Protein AF-0000000067515721 (afdb_homodimer)

InterPro domains:
  IPR002701 Chorismate mutase II, prokaryotic-type [PF01817] (16-93)
  IPR002701 Chorismate mutase II, prokaryotic-type [PS51168] (7-97)
  IPR002701 Chorismate mutase II, prokaryotic-type [SM00830] (17-96)
  IPR008241 Salicylate biosynthesis protein PchB [PIRSF029775] (1-102)
  IPR008241 Salicylate biosynthesis protein PchB [TIGR01803] (13-93)
  IPR036263 Chorismate mutase type II superfamily [SSF48600] (6-96)
  IPR036979 Chorismate mutase domain superfamily [G3DSA:1.20.59.10] (4-101)
  IPR051331 Chorismate mutase-related enzymes [PTHR38041] (7-99)

pLDDT: mean 95.68, std 8.05, range [46.19, 98.88]

Solvent-accessible surface area (backbone atoms only — not comparable to full-atom values): 11788 Å² total; per-residue (Å²): 124,90,75,72,50,56,50,89,68,40,87,49,63,67,40,36,50,48,36,45,51,54,48,51,52,51,48,52,54,44,53,40,52,42,48,49,29,44,54,48,44,48,80,74,40,95,44,77,79,59,63,70,45,68,69,57,52,52,53,48,47,55,50,50,28,51,52,25,50,76,59,71,40,63,34,69,62,49,34,54,51,46,51,54,50,52,52,51,49,50,50,51,31,50,54,52,46,44,70,76,35,61,82,77,48,130,126,90,75,72,51,55,48,90,69,42,85,48,63,68,41,36,50,46,37,44,49,54,47,50,51,50,48,52,54,44,52,38,53,42,47,48,29,44,54,48,45,49,80,73,39,93,45,76,80,58,62,71,46,70,68,58,51,52,53,47,45,55,50,50,28,50,52,25,49,76,58,70,39,64,34,70,62,50,34,54,50,47,52,54,49,51,52,51,49,51,51,52,31,50,54,52,47,44,69,76,35,63,81,79,48,132

Sequence (212 aa):
MNVVKSAPECENLGDIRQGIDELDRQIVQILARRLTYVKAATRFKASQQAIPAPDRVRAMLEERRQWANDAGLPVDETEDFFKDLIHWFINQQITHWRALHPEAQPMNVVKSAPECENLGDIRQGIDELDRQIVQILARRLTYVKAATRFKASQQAIPAPDRVRAMLEERRQWANDAGLPVDETEDFFKDLIHWFINQQITHWRALHPEAQP

Foldseek 3Di:
DPDQDDPVPDDDVVSVVVNVVVVVVVVVVVLVVVLVVLQVCLVVAPDLVRLDDPVVLVVVLVVQLVVCVVVVHDSVVSSVVVNVVVVVSSVSNSVSNCVVPVVVPD/DPDQDDPVPDDDVVSVVVNVVVVVVVVVVVLVVVLVVLQVCLVVAPDLVRLDDPVVLVVVLVVQLVVCVVVVHDSVVSSVVVNVVVVVSSVSNSVSNCVVPVVVPD

Radius of gyration: 19.1 Å; Cα contacts (8 Å, |Δi|>4): 187; chains: 2; bounding box: 32×59×49 Å

Organism: Pseudomonas syringae pv. tomato (strain ATCC BAA-871 / DC3000) (NCBI:txid223283)

Secondary structure (DSSP, 8-state):
--PPPPGGG--SHHHHHHHHHHHHHHHHHHHHHHHHHHHHHGGG-SSGGGS--HHHHHHHHHHHHHHHHHHT--HHHHHHHHHHHHHHHHHHHHHHHHHH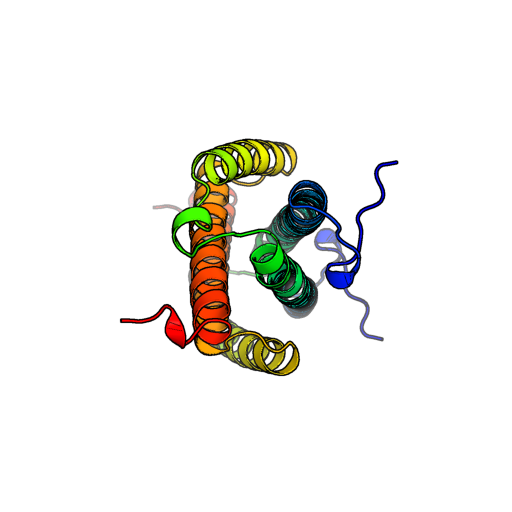-GGG--/--PPPPGGG--SHHHHHHHHHHHHHHHHHHHHHHHHHHHHHGGG-SSGGGS--HHHHHHHHHHHHHHHHHHT--HHHHHHHHHHHHHHHHHHHHHHHHHH-GGG--

Nearest PDB structures (foldseek):
  3rem-assembly1_B  TM=9.955E-01  e=1.500E-07  Pseudomonas aeruginosa
  2h9d-assembly2_D  TM=9.847E-01  e=1.115E-07  Pseudomonas aeruginosa PAO1
  3hgx-assembly1_B  TM=9.883E-01  e=1.591E-07  Pseudomonas aeruginosa
  3ret-assembly1_A  TM=9.750E-01  e=2.880E-07  Pseudomonas aeruginosa
  3hgw-assembly1_D  TM=9.739E-01  e=4.914E-07  Pseudomonas aeruginosa

Structure (mmCIF, N/CA/C/O backbone):
data_AF-0000000067515721-model_v1
#
loop_
_entity.id
_entity.type
_entity.pdbx_description
1 polymer 'chorismate mutase'
#
loop_
_atom_site.group_PDB
_atom_site.id
_atom_site.type_symbol
_atom_site.label_atom_id
_atom_site.label_alt_id
_atom_site.label_comp_id
_atom_site.label_asym_id
_atom_site.label_entity_id
_atom_site.label_seq_id
_atom_site.pdbx_PDB_ins_code
_atom_site.Cartn_x
_atom_site.Cartn_y
_atom_site.Cartn_z
_atom_site.occupancy
_atom_site.B_iso_or_equiv
_atom_site.auth_seq_id
_atom_site.auth_comp_id
_atom_site.auth_asym_id
_atom_site.auth_atom_id
_atom_site.pdbx_PDB_model_num
ATOM 1 N N . MET A 1 1 ? 17.078 4.184 20.422 1 46.19 1 MET A N 1
ATOM 2 C CA . MET A 1 1 ? 16.156 3.678 19.406 1 46.19 1 MET A CA 1
ATOM 3 C C . MET A 1 1 ? 15.07 4.703 19.094 1 46.19 1 MET A C 1
ATOM 5 O O . MET A 1 1 ? 14.414 5.219 20.016 1 46.19 1 MET A O 1
ATOM 9 N N . ASN A 1 2 ? 15.266 5.492 18.062 1 61.28 2 ASN A N 1
ATOM 10 C CA . ASN A 1 2 ? 14.352 6.621 17.922 1 61.28 2 ASN A CA 1
ATOM 11 C C . ASN A 1 2 ? 12.891 6.164 17.922 1 61.28 2 ASN A C 1
ATOM 13 O O . ASN A 1 2 ? 12.492 5.348 17.094 1 61.28 2 ASN A O 1
ATOM 17 N N . VAL A 1 3 ? 12.297 6.352 18.984 1 81.75 3 VAL A N 1
ATOM 18 C CA . VAL A 1 3 ? 10.922 5.953 19.25 1 81.75 3 VAL A CA 1
ATOM 19 C C . VAL A 1 3 ? 9.977 6.664 18.297 1 81.75 3 VAL A C 1
ATOM 21 O O . VAL A 1 3 ? 10.047 7.887 18.141 1 81.75 3 VAL A O 1
ATOM 24 N N . VAL A 1 4 ? 9.305 5.906 17.484 1 95.06 4 VAL A N 1
ATOM 25 C CA . VAL A 1 4 ? 8.273 6.477 16.625 1 95.06 4 VAL A CA 1
ATOM 26 C C . VAL A 1 4 ? 7.062 6.875 17.469 1 95.06 4 VAL A C 1
ATOM 28 O O . VAL A 1 4 ? 6.449 6.031 18.125 1 95.06 4 VAL A O 1
ATOM 31 N N . LYS A 1 5 ? 6.746 8.133 17.453 1 97.69 5 LYS A N 1
ATOM 32 C CA . LYS A 1 5 ? 5.621 8.656 18.219 1 97.69 5 LYS A CA 1
ATOM 33 C C . LYS A 1 5 ? 4.309 8.492 17.453 1 97.69 5 LYS A C 1
ATOM 35 O O . LYS A 1 5 ? 4.293 8.523 16.234 1 97.69 5 LYS A O 1
ATOM 40 N N . SER A 1 6 ? 3.207 8.352 18.266 1 97.75 6 SER A N 1
ATOM 41 C CA . SER A 1 6 ? 1.889 8.406 17.641 1 97.75 6 SER A CA 1
ATOM 42 C C . SER A 1 6 ? 1.586 9.805 17.109 1 97.75 6 SER A C 1
ATOM 44 O O . SER A 1 6 ? 2.207 10.781 17.531 1 97.75 6 SER A O 1
ATOM 46 N N . ALA A 1 7 ? 0.688 9.844 16.203 1 97.75 7 ALA A N 1
ATOM 47 C CA . ALA A 1 7 ? 0.394 11.086 15.492 1 97.75 7 ALA A CA 1
ATOM 48 C C . ALA A 1 7 ? 0.094 12.219 16.469 1 97.75 7 ALA A C 1
ATOM 50 O O . ALA A 1 7 ? 0.662 13.312 16.359 1 97.75 7 ALA A O 1
ATOM 51 N N . PRO A 1 8 ? -0.74 11.984 17.484 1 97 8 PRO A N 1
ATOM 52 C CA . PRO A 1 8 ? -1.045 13.078 18.406 1 97 8 PRO A CA 1
ATOM 53 C C . PRO A 1 8 ? 0.152 13.477 19.281 1 97 8 PRO A C 1
ATOM 55 O O . PRO A 1 8 ? 0.217 14.609 19.766 1 97 8 PRO A O 1
ATOM 58 N N . GLU A 1 9 ? 1.092 12.664 19.359 1 97.69 9 GLU A N 1
ATOM 59 C CA . GLU A 1 9 ? 2.229 12.906 20.25 1 97.69 9 GLU A CA 1
ATOM 60 C C . GLU A 1 9 ? 3.373 13.586 19.5 1 97.69 9 GLU A C 1
ATOM 62 O O . GLU A 1 9 ? 4.363 13.992 20.109 1 97.69 9 GLU A O 1
ATOM 67 N N . CYS A 1 10 ? 3.221 13.688 18.25 1 97.94 10 CYS A N 1
ATOM 68 C CA . CYS A 1 10 ? 4.258 14.336 17.453 1 97.94 10 CYS A CA 1
ATOM 69 C C . CYS A 1 10 ? 4.367 15.812 17.797 1 97.94 10 CYS A C 1
ATOM 71 O O . CYS A 1 10 ? 3.352 16.5 17.938 1 97.94 10 CYS A O 1
ATOM 73 N N . GLU A 1 11 ? 5.645 16.281 17.859 1 97.25 11 GLU A N 1
ATOM 74 C CA . GLU A 1 11 ? 5.84 17.656 18.312 1 97.25 11 GLU A CA 1
ATOM 75 C C . GLU A 1 11 ? 6.434 18.531 17.203 1 97.25 11 GLU A C 1
ATOM 77 O O . GLU A 1 11 ? 6.613 19.734 17.391 1 97.25 11 GLU A O 1
ATOM 82 N N . ASN A 1 12 ? 6.777 17.906 16.172 1 97 12 ASN A N 1
ATOM 83 C CA . ASN A 1 12 ? 7.328 18.609 15.023 1 97 12 ASN A CA 1
ATOM 84 C C . ASN A 1 12 ? 7.227 17.766 13.75 1 97 12 ASN A C 1
ATOM 86 O O . ASN A 1 12 ? 6.812 16.609 13.797 1 97 12 ASN A O 1
ATOM 90 N N . LEU A 1 13 ? 7.566 18.328 12.625 1 97.12 13 LEU A N 1
ATOM 91 C CA . LEU A 1 13 ? 7.473 17.656 11.336 1 97.12 13 LEU A CA 1
ATOM 92 C C . LEU A 1 13 ? 8.391 16.453 11.289 1 97.12 13 LEU A C 1
ATOM 94 O O . LEU A 1 13 ? 8.078 15.445 10.633 1 97.12 13 LEU A O 1
ATOM 98 N N . GLY A 1 14 ? 9.516 16.547 11.898 1 97.31 14 GLY A N 1
ATOM 99 C CA . GLY A 1 14 ? 10.422 15.414 11.953 1 97.31 14 GLY A CA 1
ATOM 100 C C . GLY A 1 14 ? 9.797 14.18 12.562 1 97.31 14 GLY A C 1
ATOM 101 O O . GLY A 1 14 ? 9.977 13.07 12.062 1 97.31 14 GLY A O 1
ATOM 102 N N . ASP A 1 15 ? 9.031 14.383 13.664 1 98.06 15 ASP A N 1
ATOM 103 C CA . ASP A 1 15 ? 8.289 13.289 14.289 1 98.06 15 ASP A CA 1
ATOM 104 C C . ASP A 1 15 ? 7.309 12.656 13.305 1 98.06 15 ASP A C 1
ATOM 106 O O . ASP A 1 15 ? 7.23 11.43 13.195 1 98.06 15 ASP A O 1
ATOM 110 N N . ILE A 1 16 ? 6.594 13.5 12.633 1 98.31 16 ILE A N 1
ATOM 111 C CA . ILE A 1 16 ? 5.609 13.047 11.656 1 98.31 16 ILE A CA 1
ATOM 112 C C . ILE A 1 16 ? 6.297 12.195 10.586 1 98.31 16 ILE A C 1
ATOM 114 O O . ILE A 1 16 ? 5.832 11.102 10.266 1 98.31 16 ILE A O 1
ATOM 118 N N . ARG A 1 17 ? 7.398 12.688 10.086 1 98.12 17 ARG A N 1
ATOM 119 C CA . ARG A 1 17 ? 8.109 12.039 8.992 1 98.12 17 ARG A CA 1
ATOM 120 C C . ARG A 1 17 ? 8.656 10.68 9.422 1 98.12 17 ARG A C 1
ATOM 122 O O . ARG A 1 17 ? 8.664 9.727 8.641 1 98.12 17 ARG A O 1
ATOM 129 N N . GLN A 1 18 ? 9.008 10.633 10.633 1 98.25 18 GLN A N 1
ATOM 130 C CA . GLN A 1 18 ? 9.469 9.352 11.156 1 98.25 18 GLN A CA 1
ATOM 131 C C . GLN A 1 18 ? 8.344 8.328 11.18 1 98.25 18 GLN A C 1
ATOM 133 O O . GLN A 1 18 ? 8.539 7.164 10.812 1 98.25 18 GLN A O 1
ATOM 138 N N . GLY A 1 19 ? 7.176 8.75 11.617 1 98.62 19 GLY A N 1
ATOM 139 C CA . GLY A 1 19 ? 6.016 7.867 11.609 1 98.62 19 GLY A CA 1
ATOM 140 C C . GLY A 1 19 ? 5.633 7.395 10.227 1 98.62 19 GLY A C 1
ATOM 141 O O . GLY A 1 19 ? 5.402 6.203 10.008 1 98.62 19 GLY A O 1
ATOM 142 N N . ILE A 1 20 ? 5.629 8.281 9.281 1 98.81 20 ILE A N 1
ATOM 143 C CA . ILE A 1 20 ? 5.262 7.977 7.906 1 98.81 20 ILE A CA 1
ATOM 144 C C . ILE A 1 20 ? 6.281 7.02 7.297 1 98.81 20 ILE A C 1
ATOM 146 O O . ILE A 1 20 ? 5.914 6.043 6.641 1 98.81 20 ILE A O 1
ATOM 150 N N . ASP A 1 21 ? 7.562 7.312 7.602 1 98.69 21 ASP A N 1
ATOM 151 C CA . ASP A 1 21 ? 8.617 6.465 7.047 1 98.69 21 ASP A CA 1
ATOM 152 C C . ASP A 1 21 ? 8.516 5.043 7.586 1 98.69 21 ASP A C 1
ATOM 154 O O . ASP A 1 21 ? 8.719 4.078 6.848 1 98.69 21 ASP A O 1
ATOM 158 N N . GLU A 1 22 ? 8.258 4.91 8.812 1 98.62 22 GLU A N 1
ATOM 159 C CA . GLU A 1 22 ? 8.117 3.586 9.406 1 98.62 22 GLU A CA 1
ATOM 160 C C . GLU A 1 22 ? 6.941 2.828 8.789 1 98.62 22 GLU A C 1
ATOM 162 O O . GLU A 1 22 ? 7.059 1.64 8.484 1 98.62 22 GLU A O 1
ATOM 167 N N . LEU A 1 23 ? 5.84 3.469 8.594 1 98.81 23 LEU A N 1
ATOM 168 C CA . LEU A 1 23 ? 4.668 2.846 7.988 1 98.81 23 LEU A CA 1
ATOM 169 C C . LEU A 1 23 ? 4.945 2.459 6.539 1 98.81 23 LEU A C 1
ATOM 171 O O . LEU A 1 23 ? 4.555 1.375 6.094 1 98.81 23 LEU A O 1
ATOM 175 N N . ASP A 1 24 ? 5.641 3.336 5.836 1 98.88 24 ASP A N 1
ATOM 176 C CA . ASP A 1 24 ? 5.992 3.029 4.453 1 98.88 24 ASP A CA 1
ATOM 177 C C . ASP A 1 24 ? 6.918 1.819 4.375 1 98.88 24 ASP A C 1
ATOM 179 O O . ASP A 1 24 ? 6.812 1.008 3.453 1 98.88 24 ASP A O 1
ATOM 183 N N . ARG A 1 25 ? 7.816 1.709 5.312 1 98.62 25 ARG A N 1
ATOM 184 C CA . ARG A 1 25 ? 8.695 0.545 5.352 1 98.62 25 ARG A CA 1
ATOM 185 C C . ARG A 1 25 ? 7.898 -0.74 5.535 1 98.62 25 ARG A C 1
ATOM 187 O O . ARG A 1 25 ? 8.195 -1.757 4.902 1 98.62 25 ARG A O 1
ATOM 194 N N . GLN A 1 26 ? 6.918 -0.689 6.359 1 98.75 26 GLN A N 1
ATOM 195 C CA . GLN A 1 26 ? 6.035 -1.838 6.547 1 98.75 26 GLN A CA 1
ATOM 196 C C . GLN A 1 26 ? 5.293 -2.178 5.258 1 98.75 26 GLN A C 1
ATOM 198 O O . GLN A 1 26 ? 5.113 -3.354 4.93 1 98.75 26 GLN A O 1
ATOM 203 N N . ILE A 1 27 ? 4.852 -1.162 4.531 1 98.88 27 ILE A N 1
ATOM 204 C CA . ILE A 1 27 ? 4.168 -1.396 3.266 1 98.88 27 ILE A CA 1
ATOM 205 C C . ILE A 1 27 ? 5.098 -2.139 2.307 1 98.88 27 ILE A C 1
ATOM 207 O O . ILE A 1 27 ? 4.691 -3.115 1.673 1 98.88 27 ILE A O 1
ATOM 211 N N . VAL A 1 28 ? 6.355 -1.698 2.219 1 98.88 28 VAL A N 1
ATOM 212 C CA . VAL A 1 28 ? 7.32 -2.348 1.338 1 98.88 28 VAL A CA 1
ATOM 213 C C . VAL A 1 28 ? 7.457 -3.82 1.716 1 98.88 28 VAL A C 1
ATOM 215 O O . VAL A 1 28 ? 7.449 -4.695 0.845 1 98.88 28 VAL A O 1
ATOM 218 N N . GLN A 1 29 ? 7.547 -4.113 3.014 1 98.81 29 GLN A N 1
ATOM 219 C CA . GLN A 1 29 ? 7.688 -5.484 3.488 1 98.81 29 GLN A CA 1
ATOM 220 C C . GLN A 1 29 ? 6.449 -6.312 3.15 1 98.81 29 GLN A C 1
ATOM 222 O O . GLN A 1 29 ? 6.559 -7.48 2.773 1 98.81 29 GLN A O 1
ATOM 227 N N . ILE A 1 30 ? 5.316 -5.734 3.277 1 98.88 30 ILE A N 1
ATOM 228 C CA . ILE A 1 30 ? 4.066 -6.426 2.979 1 98.88 30 ILE A CA 1
ATOM 229 C C . ILE A 1 30 ? 3.979 -6.707 1.48 1 98.88 30 ILE A C 1
ATOM 231 O O . ILE A 1 30 ? 3.58 -7.801 1.07 1 98.88 30 ILE A O 1
ATOM 235 N N . LEU A 1 31 ? 4.352 -5.723 0.622 1 98.81 31 LEU A N 1
ATOM 236 C CA . LEU A 1 31 ? 4.34 -5.926 -0.823 1 98.81 31 LEU A CA 1
ATOM 237 C C . LEU A 1 31 ? 5.262 -7.074 -1.219 1 98.81 31 LEU A C 1
ATOM 239 O O . LEU A 1 31 ? 4.922 -7.879 -2.084 1 98.81 31 LEU A O 1
ATOM 243 N N . ALA A 1 32 ? 6.422 -7.117 -0.603 1 98.81 32 ALA A N 1
ATOM 244 C CA . ALA A 1 32 ? 7.367 -8.188 -0.882 1 98.81 32 ALA A CA 1
ATOM 245 C C . ALA A 1 32 ? 6.785 -9.547 -0.497 1 98.81 32 ALA A C 1
ATOM 247 O O . ALA A 1 32 ? 6.895 -10.516 -1.255 1 98.81 32 ALA A O 1
ATOM 248 N N . ARG A 1 33 ? 6.203 -9.586 0.658 1 98.75 33 ARG A N 1
ATOM 249 C CA . ARG A 1 33 ? 5.566 -10.82 1.095 1 98.75 33 ARG A CA 1
ATOM 250 C C . ARG A 1 33 ? 4.406 -11.195 0.177 1 98.75 33 ARG A C 1
ATOM 252 O O . ARG A 1 33 ? 4.238 -12.359 -0.179 1 98.75 33 ARG A O 1
ATOM 259 N N . ARG A 1 34 ? 3.635 -10.25 -0.213 1 98.81 34 ARG A N 1
ATOM 260 C CA . ARG A 1 34 ? 2.508 -10.492 -1.107 1 98.81 34 ARG A CA 1
ATOM 261 C C . ARG A 1 34 ? 2.979 -11.07 -2.438 1 98.81 34 ARG A C 1
ATOM 263 O O . ARG A 1 34 ? 2.328 -11.953 -3.002 1 98.81 34 ARG A O 1
ATOM 270 N N . LEU A 1 35 ? 4.074 -10.523 -2.887 1 98.62 35 LEU A N 1
ATOM 271 C CA . LEU A 1 35 ? 4.645 -11.008 -4.141 1 98.62 35 LEU A CA 1
ATOM 272 C C . LEU A 1 35 ? 5 -12.492 -4.039 1 98.62 35 LEU A C 1
ATOM 274 O O . LEU A 1 35 ? 4.82 -13.242 -4.996 1 98.62 35 LEU A O 1
ATOM 278 N N . THR A 1 36 ? 5.488 -12.922 -2.863 1 98.56 36 THR A N 1
ATOM 279 C CA . THR A 1 36 ? 5.828 -14.328 -2.699 1 98.56 36 THR A CA 1
ATOM 280 C C . THR A 1 36 ? 4.586 -15.203 -2.822 1 98.56 36 THR A C 1
ATOM 282 O O . THR A 1 36 ? 4.641 -16.297 -3.4 1 98.56 36 THR A O 1
ATOM 285 N N . TYR A 1 37 ? 3.438 -14.758 -2.295 1 98.75 37 TYR A N 1
ATOM 286 C CA . TYR A 1 37 ? 2.182 -15.484 -2.449 1 98.75 37 TYR A CA 1
ATOM 287 C C . TYR A 1 37 ? 1.747 -15.516 -3.91 1 98.75 37 TYR A C 1
ATOM 289 O O . TYR A 1 37 ? 1.316 -16.562 -4.414 1 98.75 37 TYR A O 1
ATOM 297 N N . VAL A 1 38 ? 1.839 -14.375 -4.559 1 98.56 38 VAL A N 1
ATOM 298 C CA . VAL A 1 38 ? 1.422 -14.258 -5.949 1 98.56 38 VAL A CA 1
ATOM 299 C C . VAL A 1 38 ? 2.236 -15.219 -6.82 1 98.56 38 VAL A C 1
ATOM 301 O O . VAL A 1 38 ? 1.68 -15.93 -7.656 1 98.56 38 VAL A O 1
ATOM 304 N N . LYS A 1 39 ? 3.506 -15.227 -6.605 1 97.88 39 LYS A N 1
ATOM 305 C CA . LYS A 1 39 ? 4.359 -16.141 -7.359 1 97.88 39 LYS A CA 1
ATOM 306 C C . LYS A 1 39 ? 4.02 -17.594 -7.047 1 97.88 39 LYS A C 1
ATOM 308 O O . LYS A 1 39 ? 3.969 -18.438 -7.949 1 97.88 39 LYS A O 1
ATOM 313 N N . ALA A 1 40 ? 3.779 -17.906 -5.793 1 98.12 40 ALA A N 1
ATOM 314 C CA . ALA A 1 40 ? 3.426 -19.266 -5.383 1 98.12 40 ALA A CA 1
ATOM 315 C C . ALA A 1 40 ? 2.102 -19.688 -6.008 1 98.12 40 ALA A C 1
ATOM 317 O O . ALA A 1 40 ? 1.888 -20.875 -6.258 1 98.12 40 ALA A O 1
ATOM 318 N N . ALA A 1 41 ? 1.193 -18.797 -6.301 1 98.31 41 ALA A N 1
ATOM 319 C CA . ALA A 1 41 ? -0.118 -19.094 -6.871 1 98.31 41 ALA A CA 1
ATOM 320 C C . ALA A 1 41 ? 0.018 -19.766 -8.234 1 98.31 41 ALA A C 1
ATOM 322 O O . ALA A 1 41 ? -0.882 -20.484 -8.672 1 98.31 41 ALA A O 1
ATOM 323 N N . THR A 1 42 ? 1.15 -19.469 -8.945 1 96.31 42 THR A N 1
ATOM 324 C CA . THR A 1 42 ? 1.362 -20.047 -10.266 1 96.31 42 THR A CA 1
ATOM 325 C C . THR A 1 42 ? 1.328 -21.562 -10.195 1 96.31 42 THR A C 1
ATOM 327 O O . THR A 1 42 ? 0.979 -22.234 -11.18 1 96.31 42 THR A O 1
ATOM 330 N N . ARG A 1 43 ? 1.689 -22.125 -9.094 1 95 43 ARG A N 1
ATOM 331 C CA . ARG A 1 43 ? 1.692 -23.578 -8.891 1 95 43 ARG A CA 1
ATOM 332 C C . ARG A 1 43 ? 0.296 -24.156 -9.078 1 95 43 ARG A C 1
ATOM 334 O O . ARG A 1 43 ? 0.146 -25.344 -9.336 1 95 43 ARG A O 1
ATOM 341 N N . PHE A 1 44 ? -0.619 -23.359 -8.945 1 96.44 44 PHE A N 1
ATOM 342 C CA . PHE A 1 44 ? -1.994 -23.844 -8.945 1 96.44 44 PHE A CA 1
ATOM 343 C C . PHE A 1 44 ? -2.73 -23.375 -10.195 1 96.44 44 PHE A C 1
ATOM 345 O O . PHE A 1 44 ? -3.961 -23.422 -10.25 1 96.44 44 PHE A O 1
ATOM 352 N N . LYS A 1 45 ? -1.941 -22.781 -11.133 1 94.88 45 LYS A N 1
ATOM 353 C CA . LYS A 1 45 ? -2.514 -22.312 -12.391 1 94.88 45 LYS A CA 1
ATOM 354 C C . LYS A 1 45 ? -2.129 -23.219 -13.547 1 94.88 45 LYS A C 1
ATOM 356 O O . LYS A 1 45 ? -0.946 -23.375 -13.867 1 94.88 45 LYS A O 1
ATOM 361 N N . ALA A 1 46 ? -3.072 -23.766 -14.242 1 90.88 46 ALA A N 1
ATOM 362 C CA . ALA A 1 46 ? -2.836 -24.734 -15.305 1 90.88 46 ALA A CA 1
ATOM 363 C C . ALA A 1 46 ? -2.307 -24.047 -16.562 1 90.88 46 ALA A C 1
ATOM 365 O O . ALA A 1 46 ? -1.668 -24.672 -17.406 1 90.88 46 ALA A O 1
ATOM 366 N N . SER A 1 47 ? -2.629 -22.766 -16.734 1 93.81 47 SER A N 1
ATOM 367 C CA . SER A 1 47 ? -2.234 -21.969 -17.891 1 93.81 47 SER A CA 1
ATOM 368 C C . SER A 1 47 ? -2.141 -20.5 -17.562 1 93.81 47 SER A C 1
ATOM 370 O O . SER A 1 47 ? -2.604 -20.062 -16.5 1 93.81 47 SER A O 1
ATOM 372 N N . GLN A 1 48 ? -1.524 -19.766 -18.438 1 94.75 48 GLN A N 1
ATOM 373 C CA . GLN A 1 48 ? -1.444 -18.328 -18.297 1 94.75 48 GLN A CA 1
ATOM 374 C C . GLN A 1 48 ? -2.836 -17.703 -18.234 1 94.75 48 GLN A C 1
ATOM 376 O O . GLN A 1 48 ? -3.064 -16.734 -17.5 1 94.75 48 GLN A O 1
ATOM 381 N N . GLN A 1 49 ? -3.771 -18.266 -19 1 94.38 49 GLN A N 1
ATOM 382 C CA . GLN A 1 49 ? -5.129 -17.75 -19.109 1 94.38 49 GLN A CA 1
ATOM 383 C C . GLN A 1 49 ? -5.887 -17.891 -17.797 1 94.38 49 GLN A C 1
ATOM 385 O O . GLN A 1 49 ? -6.879 -17.188 -17.562 1 94.38 49 GLN A O 1
ATOM 390 N N . ALA A 1 50 ? -5.441 -18.766 -16.953 1 95.19 50 ALA A N 1
ATOM 391 C CA . ALA A 1 50 ? -6.105 -19.016 -15.68 1 95.19 50 ALA A CA 1
ATOM 392 C C . ALA A 1 50 ? -5.656 -18.031 -14.617 1 95.19 50 ALA A C 1
ATOM 394 O O . ALA A 1 50 ? -6.203 -18 -13.508 1 95.19 50 ALA A O 1
ATOM 395 N N . ILE A 1 51 ? -4.73 -17.156 -14.961 1 96.94 51 ILE A N 1
ATOM 396 C CA . ILE A 1 51 ? -4.113 -16.281 -13.969 1 96.94 51 ILE A CA 1
ATOM 397 C C . ILE A 1 51 ? -5.047 -15.117 -13.656 1 96.94 51 ILE A C 1
ATOM 399 O O . ILE A 1 51 ? -5.363 -14.859 -12.492 1 96.94 51 ILE A O 1
ATOM 403 N N . PRO A 1 52 ? -5.551 -14.539 -14.836 1 95.62 52 PRO A N 1
ATOM 404 C CA . PRO A 1 52 ? -6.527 -13.516 -14.469 1 95.62 52 PRO A CA 1
ATOM 405 C C . PRO A 1 52 ? -7.785 -14.094 -13.828 1 95.62 52 PRO A C 1
ATOM 407 O O . PRO A 1 52 ? -8.375 -15.031 -14.367 1 95.62 52 PRO A O 1
ATOM 410 N N . ALA A 1 53 ? -8.273 -13.898 -12.836 1 96.31 53 ALA A N 1
ATOM 411 C CA . ALA A 1 53 ? -9.406 -14.352 -12.039 1 96.31 53 ALA A CA 1
ATOM 412 C C . ALA A 1 53 ? -10.375 -13.203 -11.766 1 96.31 53 ALA A C 1
ATOM 414 O O . ALA A 1 53 ? -10.477 -12.727 -10.633 1 96.31 53 ALA A O 1
ATOM 415 N N . PRO A 1 54 ? -11.148 -12.867 -12.742 1 97.62 54 PRO A N 1
ATOM 416 C CA . PRO A 1 54 ? -11.969 -11.664 -12.617 1 97.62 54 PRO A CA 1
ATOM 417 C C . PRO A 1 54 ? -12.953 -11.734 -11.453 1 97.62 54 PRO A C 1
ATOM 419 O O . PRO A 1 54 ? -13.242 -10.719 -10.812 1 97.62 54 PRO A O 1
ATOM 422 N N . ASP A 1 55 ? -13.461 -12.898 -11.203 1 97.88 55 ASP A N 1
ATOM 423 C CA . ASP A 1 55 ? -14.383 -13.039 -10.078 1 97.88 55 ASP A CA 1
ATOM 424 C C . ASP A 1 55 ? -13.672 -12.812 -8.75 1 97.88 55 ASP A C 1
ATOM 426 O O . ASP A 1 55 ? -14.227 -12.195 -7.84 1 97.88 55 ASP A O 1
ATOM 430 N N . ARG A 1 56 ? -12.469 -13.297 -8.656 1 98.25 56 ARG A N 1
ATOM 431 C CA . ARG A 1 56 ? -11.68 -13.07 -7.449 1 98.25 56 ARG A CA 1
ATOM 432 C C . ARG A 1 56 ? -11.344 -11.594 -7.281 1 98.25 56 ARG A C 1
ATOM 434 O O . ARG A 1 56 ? -11.422 -11.055 -6.176 1 98.25 56 ARG A O 1
ATOM 441 N N . VAL A 1 57 ? -11 -10.93 -8.359 1 98.62 57 VAL A N 1
ATOM 442 C CA . VAL A 1 57 ? -10.68 -9.508 -8.32 1 98.62 57 VAL A CA 1
ATOM 443 C C . VAL A 1 57 ? -11.891 -8.711 -7.832 1 98.62 57 VAL A C 1
ATOM 445 O O . VAL A 1 57 ? -11.766 -7.855 -6.953 1 98.62 57 VAL A O 1
ATOM 448 N N . ARG A 1 58 ? -13.023 -9.086 -8.367 1 98.44 58 ARG A N 1
ATOM 449 C CA . ARG A 1 58 ? -14.242 -8.406 -7.957 1 98.44 58 ARG A CA 1
ATOM 450 C C . ARG A 1 58 ? -14.5 -8.594 -6.465 1 98.44 58 ARG A C 1
ATOM 452 O O . ARG A 1 58 ? -14.82 -7.633 -5.758 1 98.44 58 ARG A O 1
ATOM 459 N N . ALA A 1 59 ? -14.398 -9.766 -6.004 1 98.5 59 ALA A N 1
ATOM 460 C CA . ALA A 1 59 ? -14.594 -10.07 -4.59 1 98.5 59 ALA A CA 1
ATOM 461 C C . ALA A 1 59 ? -13.594 -9.32 -3.717 1 98.5 59 ALA A C 1
ATOM 463 O O . ALA A 1 59 ? -13.953 -8.805 -2.654 1 98.5 59 ALA A O 1
ATOM 464 N N . MET A 1 60 ? -12.367 -9.297 -4.152 1 98.81 60 MET A N 1
ATO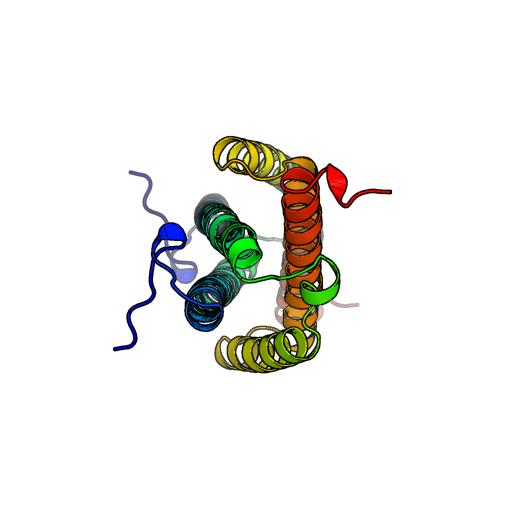M 465 C CA . MET A 1 60 ? -11.328 -8.562 -3.428 1 98.81 60 MET A CA 1
ATOM 466 C C . MET A 1 60 ? -11.711 -7.094 -3.287 1 98.81 60 MET A C 1
ATOM 468 O O . MET A 1 60 ? -11.641 -6.531 -2.191 1 98.81 60 MET A O 1
ATOM 472 N N . LEU A 1 61 ? -12.047 -6.535 -4.414 1 98.81 61 LEU A N 1
ATOM 473 C CA . LEU A 1 61 ? -12.32 -5.102 -4.402 1 98.81 61 LEU A CA 1
ATOM 474 C C . LEU A 1 61 ? -13.516 -4.781 -3.514 1 98.81 61 LEU A C 1
ATOM 476 O O . LEU A 1 61 ? -13.508 -3.777 -2.797 1 98.81 61 LEU A O 1
ATOM 480 N N . GLU A 1 62 ? -14.531 -5.621 -3.496 1 98.62 62 GLU A N 1
ATOM 481 C CA . GLU A 1 62 ? -15.68 -5.438 -2.613 1 98.62 62 GLU A CA 1
ATOM 482 C C . GLU A 1 62 ? -15.258 -5.473 -1.146 1 98.62 62 GLU A C 1
ATOM 484 O O . GLU A 1 62 ? -15.672 -4.621 -0.357 1 98.62 62 GLU A O 1
ATOM 489 N N . GLU A 1 63 ? -14.484 -6.398 -0.816 1 98.69 63 GLU A N 1
ATOM 490 C CA . GLU A 1 63 ? -14.016 -6.535 0.561 1 98.69 63 GLU A CA 1
ATOM 491 C C . GLU A 1 63 ? -13.133 -5.363 0.962 1 98.69 63 GLU A C 1
ATOM 493 O O . GLU A 1 63 ? -13.25 -4.836 2.07 1 98.69 63 GLU A O 1
ATOM 498 N N . ARG A 1 64 ? -12.258 -4.992 0.104 1 98.75 64 ARG A N 1
ATOM 499 C CA . ARG A 1 64 ? -11.328 -3.906 0.402 1 98.75 64 ARG A CA 1
ATOM 500 C C . ARG A 1 64 ? -12.07 -2.58 0.544 1 98.75 64 ARG A C 1
ATOM 502 O O . ARG A 1 64 ? -11.664 -1.722 1.333 1 98.75 64 ARG A O 1
ATOM 509 N N . ARG A 1 65 ? -13.141 -2.441 -0.234 1 98.69 65 ARG A N 1
ATOM 510 C CA . ARG A 1 65 ? -14 -1.277 -0.045 1 98.69 65 ARG A CA 1
ATOM 511 C C . ARG A 1 65 ? -14.578 -1.249 1.364 1 98.69 65 ARG A C 1
ATOM 513 O O . ARG A 1 65 ? -14.609 -0.198 2.008 1 98.69 65 ARG A O 1
ATOM 520 N N . GLN A 1 66 ? -15.039 -2.365 1.82 1 98.81 66 GLN A N 1
ATOM 521 C CA . GLN A 1 66 ? -15.609 -2.461 3.16 1 98.81 66 GLN A CA 1
ATOM 522 C C . GLN A 1 66 ? -14.555 -2.168 4.227 1 98.81 66 GLN A C 1
ATOM 524 O O . GLN A 1 66 ? -14.828 -1.456 5.195 1 98.81 66 GLN A O 1
ATOM 529 N N . TRP A 1 67 ? -13.367 -2.746 4.07 1 98.81 67 TRP A N 1
ATOM 530 C CA . TRP A 1 67 ? -12.289 -2.484 5.016 1 98.81 67 TRP A CA 1
ATOM 531 C C . TRP A 1 67 ? -11.953 -0.998 5.059 1 98.81 67 TRP A C 1
ATOM 533 O O . TRP A 1 67 ? -11.711 -0.442 6.133 1 98.81 67 TRP A O 1
ATOM 543 N N . ALA A 1 68 ? -11.883 -0.418 3.811 1 98.69 68 ALA A N 1
ATOM 544 C CA . ALA A 1 68 ? -11.602 1.013 3.729 1 98.69 68 ALA A CA 1
ATOM 545 C C . ALA A 1 68 ? -12.633 1.82 4.512 1 98.69 68 ALA A C 1
ATOM 547 O O . ALA A 1 68 ? -12.273 2.711 5.285 1 98.69 68 ALA A O 1
ATOM 548 N N . ASN A 1 69 ? -13.891 1.522 4.293 1 98.69 69 ASN A N 1
ATOM 549 C CA . ASN A 1 69 ? -14.969 2.191 5.008 1 98.69 69 ASN A CA 1
ATOM 550 C C . ASN A 1 69 ? -14.812 2.055 6.52 1 98.69 69 ASN A C 1
ATOM 552 O O . ASN A 1 69 ? -14.883 3.045 7.246 1 98.69 69 ASN A O 1
ATOM 556 N N . ASP A 1 70 ? -14.578 0.885 6.973 1 98.69 70 ASP A N 1
ATOM 557 C CA . ASP A 1 70 ? -14.445 0.595 8.398 1 98.69 70 ASP A CA 1
ATOM 558 C C . ASP A 1 70 ? -13.25 1.334 8.992 1 98.69 70 ASP A C 1
ATOM 560 O O . ASP A 1 70 ? -13.266 1.713 10.164 1 98.69 70 ASP A O 1
ATOM 564 N N . ALA A 1 71 ? -12.219 1.59 8.188 1 98.5 71 ALA A N 1
ATOM 565 C CA . ALA A 1 71 ? -10.977 2.207 8.664 1 98.5 71 ALA A CA 1
ATOM 566 C C . ALA A 1 71 ? -11.039 3.727 8.531 1 98.5 71 ALA A C 1
ATOM 568 O O . ALA A 1 71 ? -10.102 4.426 8.906 1 98.5 71 ALA A O 1
ATOM 569 N N . GLY A 1 72 ? -12.148 4.23 7.902 1 97.56 72 GLY A N 1
ATOM 570 C CA . GLY A 1 72 ? -12.297 5.668 7.75 1 97.56 72 GLY A CA 1
ATOM 571 C C . GLY A 1 72 ? -11.516 6.23 6.578 1 97.56 72 GLY A C 1
ATOM 572 O O . GLY A 1 72 ? -11.172 7.414 6.566 1 97.56 72 GLY A O 1
ATOM 573 N N . LEU A 1 73 ? -11.172 5.434 5.668 1 98.5 73 LEU A N 1
ATOM 574 C CA . LEU A 1 73 ? -10.492 5.855 4.445 1 98.5 73 LEU A CA 1
ATOM 575 C C . LEU A 1 73 ? -11.508 6.207 3.357 1 98.5 73 LEU A C 1
ATOM 577 O O . LEU A 1 73 ? -12.625 5.695 3.355 1 98.5 73 LEU A O 1
ATOM 581 N N . PRO A 1 74 ? -11.148 7.094 2.422 1 97.88 74 PRO A N 1
ATOM 582 C CA . PRO A 1 74 ? -12.023 7.289 1.262 1 97.88 74 PRO A CA 1
ATOM 583 C C . PRO A 1 74 ? -12.211 6.016 0.441 1 97.88 74 PRO A C 1
ATOM 585 O O . PRO A 1 74 ? -11.258 5.52 -0.162 1 97.88 74 PRO A O 1
ATOM 588 N N . VAL A 1 75 ? -13.367 5.559 0.371 1 98.44 75 VAL A N 1
ATOM 589 C CA . VAL A 1 75 ? -13.68 4.219 -0.119 1 98.44 75 VAL A CA 1
ATOM 590 C C . VAL A 1 75 ? -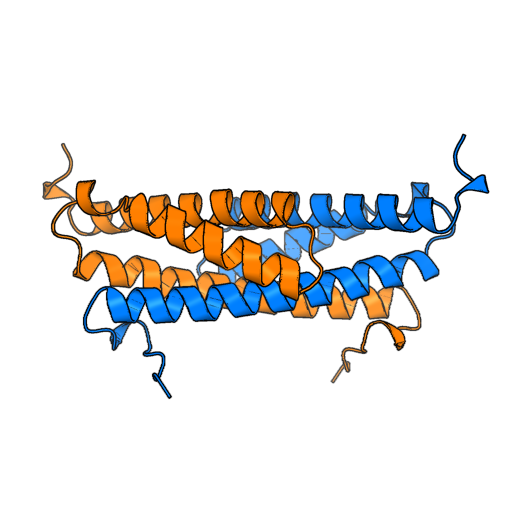13.352 4.125 -1.607 1 98.44 75 VAL A C 1
ATOM 592 O O . VAL A 1 75 ? -12.641 3.209 -2.039 1 98.44 75 VAL A O 1
ATOM 595 N N . ASP A 1 76 ? -13.812 5.137 -2.402 1 98.31 76 ASP A N 1
ATOM 596 C CA . ASP A 1 76 ? -13.625 5.074 -3.85 1 98.31 76 ASP A CA 1
ATOM 597 C C . ASP A 1 76 ? -12.148 5.156 -4.219 1 98.31 76 ASP A C 1
ATOM 599 O O . ASP A 1 76 ? -11.672 4.402 -5.074 1 98.31 76 ASP A O 1
ATOM 603 N N . GLU A 1 77 ? -11.43 6.012 -3.572 1 97.88 77 GLU A N 1
ATOM 604 C CA . GLU A 1 77 ? -10.008 6.164 -3.852 1 97.88 77 GLU A CA 1
ATOM 605 C C . GLU A 1 77 ? -9.219 4.938 -3.4 1 97.88 77 GLU A C 1
ATOM 607 O O . GLU A 1 77 ? -8.25 4.543 -4.047 1 97.88 77 GLU A O 1
ATOM 612 N N . THR A 1 78 ? -9.633 4.359 -2.264 1 98.19 78 THR A N 1
ATOM 613 C CA . THR A 1 78 ? -8.977 3.148 -1.782 1 98.19 78 THR A CA 1
ATOM 614 C C . THR A 1 78 ? -9.219 1.983 -2.738 1 98.19 78 THR A C 1
ATOM 616 O O . THR A 1 78 ? -8.312 1.191 -3.004 1 98.19 78 THR A O 1
ATOM 619 N N . GLU A 1 79 ? -10.398 1.909 -3.258 1 98.38 79 GLU A N 1
ATOM 620 C CA . GLU A 1 79 ? -10.68 0.895 -4.27 1 98.38 79 GLU A CA 1
ATOM 621 C C . GLU A 1 79 ? -9.773 1.06 -5.484 1 98.38 79 GLU A C 1
ATOM 623 O O . GLU A 1 79 ? -9.227 0.079 -5.996 1 98.38 79 GLU A O 1
ATOM 628 N N . ASP A 1 80 ? -9.68 2.275 -5.98 1 97.62 80 ASP A N 1
ATOM 629 C CA . ASP A 1 80 ? -8.82 2.543 -7.137 1 97.62 80 ASP A CA 1
ATOM 630 C C . ASP A 1 80 ? -7.379 2.139 -6.852 1 97.62 80 ASP A C 1
ATOM 632 O O . ASP A 1 80 ? -6.707 1.575 -7.719 1 97.62 80 ASP A O 1
ATOM 636 N N . PHE A 1 81 ? -6.957 2.4 -5.637 1 97.81 81 PHE A N 1
ATOM 637 C CA . PHE A 1 81 ? -5.629 2.012 -5.184 1 97.81 81 PHE A CA 1
ATOM 638 C C . PHE A 1 81 ? -5.438 0.504 -5.297 1 97.81 81 PHE A C 1
ATOM 640 O O . PHE A 1 81 ? -4.457 0.039 -5.883 1 97.81 81 PHE A O 1
ATOM 647 N N . PHE A 1 82 ? -6.336 -0.26 -4.82 1 98.62 82 PHE A N 1
ATOM 648 C CA . PHE A 1 82 ? -6.199 -1.711 -4.836 1 98.62 82 PHE A CA 1
ATOM 649 C C . PHE A 1 82 ? -6.383 -2.258 -6.246 1 98.62 82 PHE A C 1
ATOM 651 O O . PHE A 1 82 ? -5.758 -3.25 -6.621 1 98.62 82 PHE A O 1
ATOM 658 N N . LYS A 1 83 ? -7.262 -1.625 -7 1 98.31 83 LYS A N 1
ATOM 659 C CA . LYS A 1 83 ? -7.426 -2.039 -8.391 1 98.31 83 LYS A CA 1
ATOM 660 C C . LYS A 1 83 ? -6.094 -2.008 -9.133 1 98.31 83 LYS A C 1
ATOM 662 O O . LYS A 1 83 ? -5.715 -2.982 -9.781 1 98.31 83 LYS A O 1
ATOM 667 N N . ASP A 1 84 ? -5.402 -0.902 -9.008 1 97.69 84 ASP A N 1
ATOM 668 C CA . ASP A 1 84 ? -4.098 -0.76 -9.641 1 97.69 84 ASP A CA 1
ATOM 669 C C . ASP A 1 84 ? -3.1 -1.771 -9.078 1 97.69 84 ASP A C 1
ATOM 671 O O . ASP A 1 84 ? -2.35 -2.395 -9.836 1 97.69 84 ASP A O 1
ATOM 675 N N . LEU A 1 85 ? -3.117 -1.962 -7.805 1 98.25 85 LEU A N 1
ATOM 676 C CA . LEU A 1 85 ? 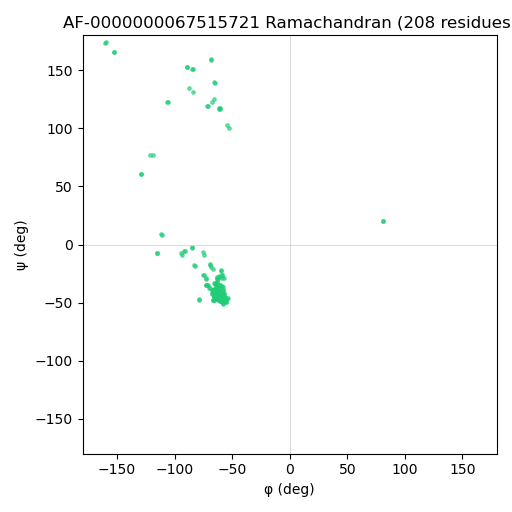-2.188 -2.859 -7.129 1 98.25 85 LEU A CA 1
ATOM 677 C C . LEU A 1 85 ? -2.422 -4.305 -7.555 1 98.25 85 LEU A C 1
ATOM 679 O O . LEU A 1 85 ? -1.471 -5.027 -7.863 1 98.25 85 LEU A O 1
ATOM 683 N N . ILE A 1 86 ? -3.668 -4.723 -7.543 1 98.62 86 ILE A N 1
ATOM 684 C CA . ILE A 1 86 ? -4.027 -6.086 -7.914 1 98.62 86 ILE A CA 1
ATOM 685 C C . ILE A 1 86 ? -3.6 -6.359 -9.352 1 98.62 86 ILE A C 1
ATOM 687 O O . ILE A 1 86 ? -3.016 -7.406 -9.648 1 98.62 86 ILE A O 1
ATOM 691 N N . HIS A 1 87 ? -3.812 -5.359 -10.211 1 98 87 HIS A N 1
ATOM 692 C CA . HIS A 1 87 ? -3.424 -5.535 -11.602 1 98 87 HIS A CA 1
ATOM 693 C C . HIS A 1 87 ? -1.909 -5.641 -11.742 1 98 87 HIS A C 1
ATOM 695 O O . HIS A 1 87 ? -1.41 -6.406 -12.57 1 98 87 HIS A O 1
ATOM 701 N N . TRP A 1 88 ? -1.239 -4.863 -11.008 1 98 88 TRP A N 1
ATOM 702 C CA . TRP A 1 88 ? 0.216 -4.965 -11.008 1 98 88 TRP A CA 1
ATOM 703 C C . TRP A 1 88 ? 0.663 -6.367 -10.609 1 98 88 TRP A C 1
ATOM 705 O O . TRP A 1 88 ? 1.52 -6.961 -11.273 1 98 88 TRP A O 1
ATOM 715 N N . PHE A 1 89 ? 0.066 -6.969 -9.617 1 98.44 89 PHE A N 1
ATOM 716 C CA . PHE A 1 89 ? 0.456 -8.289 -9.141 1 98.44 89 PHE A CA 1
ATOM 717 C C . PHE A 1 89 ? 0.052 -9.367 -10.141 1 98.44 89 PHE A C 1
ATOM 719 O O . PHE A 1 89 ? 0.746 -10.375 -10.297 1 98.44 89 PHE A O 1
ATOM 726 N N . ILE A 1 90 ? -1.089 -9.148 -10.797 1 98.44 90 ILE A N 1
ATOM 727 C CA . ILE A 1 90 ? -1.484 -10.078 -11.852 1 98.44 90 ILE A CA 1
ATOM 728 C C . ILE A 1 90 ? -0.421 -10.102 -12.945 1 98.44 90 ILE A C 1
ATOM 730 O O . ILE A 1 90 ? -0.017 -11.172 -13.406 1 98.44 90 ILE A O 1
ATOM 734 N N . ASN A 1 91 ? 0.088 -8.945 -13.289 1 97.69 91 ASN A N 1
ATOM 735 C CA . ASN A 1 91 ? 1.134 -8.875 -14.305 1 97.69 91 ASN A CA 1
ATOM 736 C C . ASN A 1 91 ? 2.424 -9.531 -13.828 1 97.69 91 ASN A C 1
ATOM 738 O O . ASN A 1 91 ? 3.123 -10.18 -14.617 1 97.69 91 ASN A O 1
ATOM 742 N N . GLN A 1 92 ? 2.752 -9.328 -12.562 1 97.69 92 GLN A N 1
ATOM 743 C CA . GLN A 1 92 ? 3.914 -10.016 -12.008 1 97.69 92 GLN A CA 1
ATOM 744 C C . GLN A 1 92 ? 3.744 -11.531 -12.086 1 97.69 92 GLN A C 1
ATOM 746 O O . GLN A 1 92 ? 4.703 -12.258 -12.367 1 97.69 92 GLN A O 1
ATOM 751 N N . GLN A 1 93 ? 2.537 -11.969 -11.805 1 98.25 93 GLN A N 1
ATOM 752 C CA . GLN A 1 93 ? 2.256 -13.398 -11.859 1 98.25 93 GLN A CA 1
ATOM 753 C C . GLN A 1 93 ? 2.404 -13.938 -13.281 1 98.25 93 GLN A C 1
ATOM 755 O O . GLN A 1 93 ? 2.986 -15 -13.492 1 98.25 93 GLN A O 1
ATOM 760 N N . ILE A 1 94 ? 1.914 -13.188 -14.25 1 97.25 94 ILE A N 1
ATOM 761 C CA . ILE A 1 94 ? 2.008 -13.578 -15.648 1 97.25 94 ILE A CA 1
ATOM 762 C C . ILE A 1 94 ? 3.475 -13.664 -16.062 1 97.25 94 ILE A C 1
ATOM 764 O O . ILE A 1 94 ? 3.898 -14.648 -16.672 1 97.25 94 ILE A O 1
ATOM 768 N N . THR A 1 95 ? 4.223 -12.641 -15.711 1 96.56 95 THR A N 1
ATOM 769 C CA . THR A 1 95 ? 5.645 -12.609 -16.031 1 96.56 95 THR A CA 1
ATOM 770 C C . THR A 1 95 ? 6.367 -13.805 -15.422 1 96.56 95 THR A C 1
ATOM 772 O O . THR A 1 95 ? 7.176 -14.453 -16.078 1 96.56 95 THR A O 1
ATOM 775 N N . HIS A 1 96 ? 6.066 -14.062 -14.164 1 97.06 96 HIS A N 1
ATOM 776 C CA . HIS A 1 96 ? 6.68 -15.18 -13.461 1 97.06 96 HIS A CA 1
ATOM 777 C C . HIS A 1 96 ? 6.309 -16.516 -14.109 1 97.06 96 HIS A C 1
ATOM 779 O O . HIS A 1 96 ? 7.168 -17.375 -14.297 1 97.06 96 HIS A O 1
ATOM 785 N N . TRP A 1 97 ? 5.031 -16.672 -14.391 1 96.38 97 TRP A N 1
ATOM 786 C CA . TRP A 1 97 ? 4.555 -17.875 -15.047 1 96.38 97 TRP A CA 1
ATOM 787 C C . TRP A 1 97 ? 5.285 -18.109 -16.359 1 96.38 97 TRP A C 1
ATOM 789 O O . TRP A 1 97 ? 5.723 -19.234 -16.641 1 96.38 97 TRP A O 1
ATOM 799 N N . ARG A 1 98 ? 5.445 -17.094 -17.156 1 95.69 98 ARG A N 1
ATOM 800 C CA . ARG A 1 98 ? 6.117 -17.188 -18.453 1 95.69 98 ARG A CA 1
ATOM 801 C C . ARG 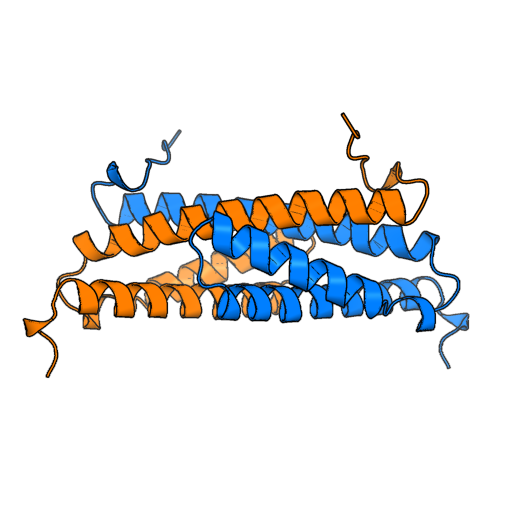A 1 98 ? 7.578 -17.609 -18.281 1 95.69 98 ARG A C 1
ATOM 803 O O . ARG A 1 98 ? 8.109 -18.375 -19.078 1 95.69 98 ARG A O 1
ATOM 810 N N . ALA A 1 99 ? 8.172 -17.047 -17.281 1 95.62 99 ALA A N 1
ATOM 811 C CA . ALA A 1 99 ? 9.57 -17.391 -17.016 1 95.62 99 ALA A CA 1
ATOM 812 C C . ALA A 1 99 ? 9.711 -18.875 -16.672 1 95.62 99 ALA A C 1
ATOM 814 O O . ALA A 1 99 ? 10.727 -19.5 -16.984 1 95.62 99 ALA A O 1
ATOM 815 N N . LEU A 1 100 ? 8.719 -19.453 -16.031 1 95 100 LEU A N 1
ATOM 816 C CA . LEU A 1 100 ? 8.742 -20.844 -15.617 1 95 100 LEU A CA 1
ATOM 817 C C . LEU A 1 100 ? 8.359 -21.766 -16.766 1 95 100 LEU A C 1
ATOM 819 O O . LEU A 1 100 ? 8.625 -22.969 -16.719 1 95 100 LEU A O 1
ATOM 823 N N . HIS A 1 101 ? 7.727 -21.125 -17.75 1 93.38 101 HIS A N 1
ATOM 824 C CA . HIS A 1 101 ? 7.238 -21.922 -18.875 1 93.38 101 HIS A CA 1
ATOM 825 C C . HIS A 1 101 ? 7.691 -21.328 -20.203 1 93.38 101 HIS A C 1
ATOM 827 O O . HIS A 1 101 ? 6.859 -20.969 -21.031 1 93.38 101 HIS A O 1
ATOM 833 N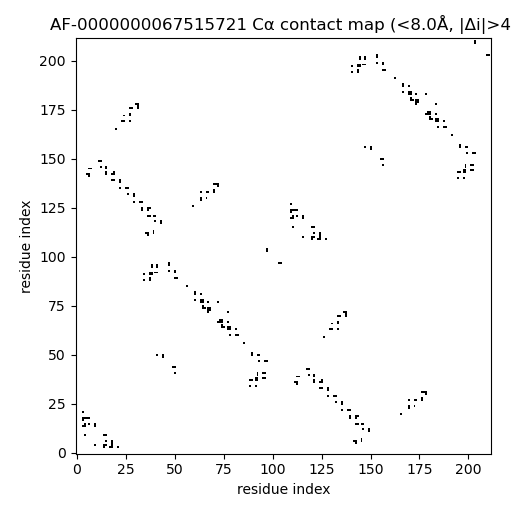 N . PRO A 1 102 ? 8.891 -21.219 -20.453 1 89.38 102 PRO A N 1
ATOM 834 C CA . PRO A 1 102 ? 9.398 -20.594 -21.688 1 89.38 102 PRO A CA 1
ATOM 835 C C . PRO A 1 102 ? 8.891 -21.297 -22.938 1 89.38 102 PRO A C 1
ATOM 837 O O . PRO A 1 102 ? 8.805 -20.656 -24 1 89.38 102 PRO A O 1
ATOM 840 N N . GLU A 1 103 ? 8.562 -22.547 -22.859 1 87.31 103 GLU A N 1
ATOM 841 C CA . GLU A 1 103 ? 8.102 -23.328 -24 1 87.31 103 GLU A CA 1
ATOM 842 C C . GLU A 1 103 ? 6.688 -22.922 -24.406 1 87.31 103 GLU A C 1
ATOM 844 O O . GLU A 1 103 ? 6.273 -23.156 -25.547 1 87.31 103 GLU A O 1
ATOM 849 N N . ALA A 1 104 ? 5.984 -22.5 -23.453 1 77.38 104 ALA A N 1
ATOM 850 C CA . ALA A 1 104 ? 4.598 -22.125 -23.703 1 77.38 104 ALA A CA 1
ATOM 851 C C . ALA A 1 104 ? 4.52 -20.797 -24.438 1 77.38 104 ALA A C 1
ATOM 853 O O . ALA A 1 104 ? 3.455 -20.406 -24.938 1 77.38 104 ALA A O 1
ATOM 854 N N . GLN A 1 105 ? 5.688 -20.062 -24.578 1 67.56 105 GLN A N 1
ATOM 855 C CA . GLN A 1 105 ? 5.691 -18.75 -25.219 1 67.56 105 GLN A CA 1
ATOM 856 C C . GLN A 1 105 ? 5.777 -18.875 -26.734 1 67.56 105 GLN A C 1
ATOM 858 O O . GLN A 1 105 ? 6.5 -19.734 -27.25 1 67.56 105 GLN A O 1
ATOM 863 N N . PRO A 1 106 ? 4.945 -18.188 -27.375 1 61.41 106 PRO A N 1
ATOM 864 C CA . PRO A 1 106 ? 5.078 -18.406 -28.812 1 61.41 106 PRO A CA 1
ATOM 865 C C . PRO A 1 106 ? 6.512 -18.234 -29.312 1 61.41 106 PRO A C 1
ATOM 867 O O . PRO A 1 106 ? 7.305 -17.531 -28.688 1 61.41 106 PRO A O 1
ATOM 870 N N . MET B 1 1 ? -9.07 -20.938 14.352 1 46.25 1 MET B N 1
ATOM 871 C CA . MET B 1 1 ? -8.484 -19.688 13.852 1 46.25 1 MET B CA 1
ATOM 872 C C . MET B 1 1 ? -7.738 -19.938 12.539 1 46.25 1 MET B C 1
ATOM 874 O O . MET B 1 1 ? -6.898 -20.828 12.453 1 46.25 1 MET B O 1
ATOM 878 N N . ASN B 1 2 ? -8.406 -19.719 11.43 1 61.16 2 ASN B N 1
ATOM 879 C CA . ASN B 1 2 ? -7.797 -20.172 10.18 1 61.16 2 ASN B CA 1
ATOM 880 C C . ASN B 1 2 ? -6.379 -19.641 10.023 1 61.16 2 ASN B C 1
ATOM 882 O O . ASN B 1 2 ? -6.168 -18.422 10.008 1 61.16 2 ASN B O 1
ATOM 886 N N . VAL B 1 3 ? -5.484 -20.453 10.312 1 81.62 3 VAL B N 1
ATOM 887 C CA . VAL B 1 3 ? -4.055 -20.156 10.297 1 81.62 3 VAL B CA 1
ATOM 888 C C . VAL B 1 3 ? -3.621 -19.766 8.891 1 81.62 3 VAL B C 1
ATOM 890 O O . VAL B 1 3 ? -3.936 -20.453 7.918 1 81.62 3 VAL B O 1
ATOM 893 N N . VAL B 1 4 ? -3.158 -18.562 8.75 1 95.12 4 VAL B N 1
ATOM 894 C CA . VAL B 1 4 ? -2.582 -18.141 7.477 1 95.12 4 VAL B CA 1
ATOM 895 C C . VAL B 1 4 ? -1.242 -18.828 7.258 1 95.12 4 VAL B C 1
ATOM 897 O O . VAL B 1 4 ? -0.312 -18.672 8.055 1 95.12 4 VAL B O 1
ATOM 900 N N . LYS B 1 5 ? -1.167 -19.578 6.207 1 97.69 5 LYS B N 1
ATOM 901 C CA . LYS B 1 5 ? 0.052 -20.312 5.883 1 97.69 5 LYS B CA 1
ATOM 902 C C . LYS B 1 5 ? 1.037 -19.438 5.117 1 97.69 5 LYS B C 1
ATOM 904 O O . LYS B 1 5 ? 0.63 -18.547 4.371 1 97.69 5 LYS B O 1
ATOM 909 N N . SER B 1 6 ? 2.357 -19.766 5.305 1 97.81 6 SER B N 1
ATOM 910 C CA . SER B 1 6 ? 3.357 -19.125 4.457 1 97.81 6 SER B CA 1
ATOM 911 C C . SER B 1 6 ? 3.236 -19.594 3.012 1 97.81 6 SER B C 1
ATOM 913 O O . SER B 1 6 ? 2.648 -20.641 2.74 1 97.81 6 SER B O 1
ATOM 915 N N . ALA B 1 7 ? 3.76 -18.828 2.16 1 97.81 7 ALA B N 1
ATOM 916 C CA . ALA B 1 7 ? 3.596 -19.062 0.728 1 97.81 7 ALA B CA 1
ATOM 917 C C . ALA B 1 7 ? 4.027 -20.484 0.355 1 97.81 7 ALA B C 1
ATOM 919 O O . ALA B 1 7 ? 3.291 -21.203 -0.326 1 97.81 7 ALA B O 1
ATOM 920 N N . PRO B 1 8 ? 5.184 -20.953 0.835 1 97.06 8 PRO B N 1
ATOM 921 C CA . PRO B 1 8 ? 5.605 -22.297 0.459 1 97.06 8 PRO B CA 1
ATOM 922 C C . PRO B 1 8 ? 4.727 -23.391 1.071 1 97.06 8 PRO B C 1
ATOM 924 O O . PRO B 1 8 ? 4.656 -24.5 0.545 1 97.06 8 PRO B O 1
ATOM 927 N N . GLU B 1 9 ? 4.016 -23.078 2.039 1 97.75 9 GLU B N 1
ATOM 928 C CA . GLU B 1 9 ? 3.225 -24.062 2.754 1 97.75 9 GLU B CA 1
ATOM 929 C C . GLU B 1 9 ? 1.803 -24.141 2.203 1 97.75 9 GLU B C 1
ATOM 931 O O . GLU B 1 9 ? 1.024 -25.016 2.592 1 97.75 9 GLU B O 1
ATOM 936 N N . CYS B 1 10 ? 1.497 -23.25 1.372 1 98 10 CYS B N 1
ATOM 937 C CA . CYS B 1 10 ? 0.164 -23.25 0.78 1 98 10 CYS B CA 1
ATOM 938 C C . CYS B 1 10 ? -0.054 -24.484 -0.082 1 98 10 CYS B C 1
ATOM 940 O O . CYS B 1 10 ? 0.825 -24.875 -0.854 1 98 10 CYS B O 1
ATOM 942 N N . GLU B 1 11 ? -1.294 -25.047 0.04 1 97.31 11 GLU B N 1
ATOM 943 C CA . GLU B 1 11 ? -1.54 -26.312 -0.649 1 97.31 11 GLU B CA 1
ATOM 944 C C . GLU B 1 11 ? -2.602 -26.141 -1.734 1 97.31 11 GLU B C 1
ATOM 946 O O . GLU B 1 11 ? -2.9 -27.094 -2.463 1 97.31 11 GLU B O 1
ATOM 951 N N . ASN B 1 12 ? -3.178 -25.047 -1.763 1 97.06 12 ASN B N 1
ATOM 952 C CA . ASN B 1 12 ? -4.188 -24.734 -2.77 1 97.06 12 ASN B CA 1
ATOM 953 C C . ASN B 1 12 ? -4.391 -23.234 -2.922 1 97.06 12 ASN B C 1
ATOM 955 O O . ASN B 1 12 ? -3.805 -22.438 -2.176 1 97.06 12 ASN B O 1
ATOM 959 N N . LEU B 1 13 ? -5.18 -22.812 -3.875 1 97.19 13 LEU B N 1
ATOM 960 C CA . LEU B 1 13 ? -5.414 -21.406 -4.156 1 97.19 13 LEU B CA 1
ATOM 961 C C . LEU B 1 13 ? -6.094 -20.719 -2.975 1 97.19 13 LEU B C 1
ATOM 963 O O . LEU B 1 13 ? -5.871 -19.531 -2.727 1 97.19 13 LEU B O 1
ATOM 967 N N . GLY B 1 14 ? -6.941 -21.406 -2.314 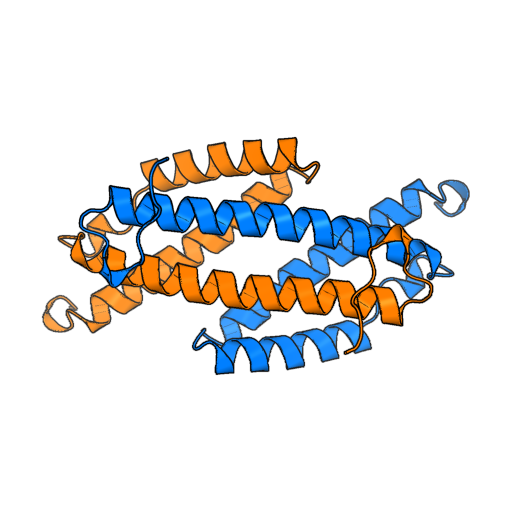1 97.31 14 GLY B N 1
ATOM 968 C CA . GLY B 1 14 ? -7.586 -20.859 -1.134 1 97.31 14 GLY B CA 1
ATOM 969 C C . GLY B 1 14 ? -6.602 -20.406 -0.074 1 97.31 14 GLY B C 1
ATOM 970 O O . GLY B 1 14 ? -6.77 -19.328 0.519 1 97.31 14 GLY B O 1
ATOM 971 N N . ASP B 1 15 ? -5.555 -21.219 0.148 1 98.06 15 ASP B N 1
ATOM 972 C CA . ASP B 1 15 ? -4.488 -20.844 1.071 1 98.06 15 ASP B CA 1
ATOM 973 C C . ASP B 1 15 ? -3.809 -19.547 0.633 1 98.06 15 ASP B C 1
ATOM 975 O O . ASP B 1 15 ? -3.578 -18.656 1.451 1 98.06 15 ASP B O 1
ATOM 979 N N . ILE B 1 16 ? -3.496 -19.5 -0.616 1 98.31 16 ILE B N 1
ATOM 980 C CA . ILE B 1 16 ? -2.846 -18.328 -1.191 1 98.31 16 ILE B CA 1
ATOM 981 C C . ILE B 1 16 ? -3.707 -17.094 -0.952 1 98.31 16 ILE B C 1
ATOM 983 O O . ILE B 1 16 ? -3.211 -16.062 -0.485 1 98.31 16 ILE B O 1
ATOM 987 N N . ARG B 1 17 ? -4.98 -17.219 -1.233 1 98.12 17 ARG B N 1
ATOM 988 C CA . ARG B 1 17 ? -5.906 -16.094 -1.146 1 98.12 17 ARG B CA 1
ATOM 989 C C . ARG B 1 17 ? -6.047 -15.609 0.293 1 98.12 17 ARG B C 1
ATOM 991 O O . ARG B 1 17 ? -6.172 -14.406 0.542 1 98.12 17 ARG B O 1
ATOM 998 N N . GLN B 1 18 ? -5.965 -16.531 1.153 1 98.19 18 GLN B N 1
ATOM 999 C CA . GLN B 1 18 ? -6.012 -16.141 2.562 1 98.19 18 GLN B CA 1
ATOM 1000 C C . GLN B 1 18 ? -4.789 -15.312 2.949 1 98.19 18 GLN B C 1
ATOM 1002 O O . GLN B 1 18 ? -4.914 -14.32 3.664 1 98.19 18 GLN B O 1
ATOM 1007 N N . GLY B 1 19 ? -3.627 -15.727 2.496 1 98.62 19 GLY B N 1
ATOM 1008 C CA . GLY B 1 19 ? -2.416 -14.961 2.746 1 98.62 19 GLY B CA 1
ATOM 1009 C C . GLY B 1 19 ? -2.459 -13.562 2.162 1 98.62 19 GLY B C 1
ATOM 1010 O O . GLY B 1 19 ? -2.127 -12.594 2.84 1 98.62 19 GLY B O 1
ATOM 1011 N N . ILE B 1 20 ? -2.922 -13.445 0.955 1 98.81 20 ILE B N 1
ATOM 1012 C CA . ILE B 1 20 ? -3 -12.172 0.254 1 98.81 20 ILE B CA 1
ATOM 1013 C C . ILE B 1 20 ? -4.004 -11.258 0.954 1 98.81 20 ILE B C 1
ATOM 1015 O O . ILE B 1 20 ? -3.73 -10.078 1.169 1 98.81 20 ILE B O 1
ATOM 1019 N N . ASP B 1 21 ? -5.121 -11.883 1.353 1 98.69 21 ASP B N 1
ATOM 1020 C CA . ASP B 1 21 ? -6.152 -11.086 2.016 1 98.69 21 ASP B CA 1
ATOM 1021 C C . ASP B 1 21 ? -5.648 -10.539 3.35 1 98.69 21 ASP B C 1
ATOM 1023 O O . ASP B 1 21 ? -5.934 -9.391 3.699 1 98.69 21 ASP B O 1
ATOM 1027 N N . GLU B 1 22 ? -4.984 -11.32 4.078 1 98.62 22 GLU B N 1
ATOM 1028 C CA . GLU B 1 22 ? -4.438 -10.867 5.352 1 98.62 22 GLU B CA 1
ATOM 1029 C C . GLU B 1 22 ? -3.439 -9.727 5.152 1 98.62 22 GLU B C 1
ATOM 1031 O O . GLU B 1 22 ? -3.459 -8.742 5.895 1 98.62 22 GLU B O 1
ATOM 1036 N N . LEU B 1 23 ? -2.586 -9.82 4.188 1 98.81 23 LEU B N 1
ATOM 1037 C CA . LEU B 1 23 ? -1.604 -8.781 3.898 1 98.81 23 LEU B CA 1
ATOM 1038 C C . LEU B 1 23 ? -2.291 -7.5 3.439 1 98.81 23 LEU B C 1
ATOM 1040 O O . LEU B 1 23 ? -1.906 -6.406 3.852 1 98.81 23 LEU B O 1
ATOM 1044 N N . ASP B 1 24 ? -3.32 -7.664 2.619 1 98.88 24 ASP B N 1
ATOM 1045 C CA . ASP B 1 24 ? -4.066 -6.492 2.162 1 98.88 24 ASP B CA 1
ATOM 1046 C C . ASP B 1 24 ? -4.762 -5.793 3.326 1 98.88 24 ASP B C 1
ATOM 1048 O O . ASP B 1 24 ? -4.852 -4.562 3.354 1 98.88 24 ASP B O 1
ATOM 1052 N N . ARG B 1 25 ? -5.25 -6.562 4.266 1 98.62 25 ARG B N 1
ATOM 1053 C CA . ARG B 1 25 ? -5.867 -5.973 5.449 1 98.62 25 ARG B CA 1
ATOM 1054 C C . ARG B 1 25 ? -4.855 -5.141 6.234 1 98.62 25 ARG B C 1
ATOM 1056 O O . ARG B 1 25 ? -5.184 -4.055 6.719 1 98.62 25 ARG B O 1
ATOM 1063 N N . GLN B 1 26 ? -3.68 -5.613 6.34 1 98.75 26 GLN B N 1
ATOM 1064 C CA . GLN B 1 26 ? -2.615 -4.863 6.996 1 98.75 26 GLN B CA 1
ATOM 1065 C C . GLN B 1 26 ? -2.314 -3.568 6.246 1 98.75 26 GLN B C 1
ATOM 1067 O O . GLN B 1 26 ? -2.068 -2.529 6.863 1 98.75 26 GLN B O 1
ATOM 1072 N N . ILE B 1 27 ? -2.32 -3.637 4.918 1 98.88 27 ILE B N 1
ATOM 1073 C CA . ILE B 1 27 ? -2.078 -2.441 4.121 1 98.88 27 ILE B CA 1
ATOM 1074 C C . ILE B 1 27 ? -3.146 -1.392 4.426 1 98.88 27 ILE B C 1
ATOM 1076 O O . ILE B 1 27 ? -2.828 -0.219 4.641 1 98.88 27 ILE B O 1
ATOM 1080 N N . VAL B 1 28 ? -4.406 -1.809 4.484 1 98.88 28 VAL B N 1
ATOM 1081 C CA . VAL B 1 28 ? -5.496 -0.887 4.781 1 98.88 28 VAL B CA 1
ATOM 1082 C C . VAL B 1 28 ? -5.262 -0.225 6.137 1 98.88 28 VAL B C 1
ATOM 1084 O O . VAL B 1 28 ? -5.41 0.991 6.273 1 98.88 28 VAL B O 1
ATOM 1087 N N . GLN B 1 29 ? -4.855 -1.006 7.129 1 98.75 29 GLN B N 1
ATOM 1088 C CA . GLN B 1 29 ? -4.602 -0.482 8.469 1 98.75 29 GLN B CA 1
ATOM 1089 C C . GLN B 1 29 ? -3.438 0.503 8.461 1 98.75 29 GLN B C 1
ATOM 1091 O O . GLN B 1 29 ? -3.482 1.53 9.141 1 98.75 29 GLN B O 1
ATOM 1096 N N . ILE B 1 30 ? -2.436 0.212 7.723 1 98.88 30 ILE B N 1
ATOM 1097 C CA . ILE B 1 30 ? -1.269 1.083 7.633 1 98.88 30 ILE B CA 1
ATOM 1098 C C . ILE B 1 30 ? -1.651 2.389 6.938 1 98.88 30 ILE B C 1
ATOM 1100 O O . ILE B 1 30 ? -1.243 3.471 7.371 1 98.88 30 ILE B O 1
ATOM 1104 N N . LEU B 1 31 ? -2.465 2.33 5.844 1 98.81 31 LEU B N 1
ATOM 1105 C CA . LEU B 1 31 ? -2.91 3.531 5.148 1 98.81 31 LEU B CA 1
ATOM 1106 C C . LEU B 1 31 ? -3.719 4.43 6.082 1 98.81 31 LEU B C 1
ATOM 1108 O O . LEU B 1 31 ? -3.566 5.652 6.055 1 98.81 31 LEU B O 1
ATOM 1112 N N . ALA B 1 32 ? -4.562 3.816 6.867 1 98.81 32 ALA B N 1
ATOM 1113 C CA . ALA B 1 32 ? -5.363 4.574 7.824 1 98.81 32 ALA B CA 1
ATOM 1114 C C . ALA B 1 32 ? -4.477 5.27 8.852 1 98.81 32 ALA B C 1
ATOM 1116 O O . ALA B 1 32 ? -4.68 6.445 9.164 1 98.81 32 ALA B O 1
ATOM 1117 N N . ARG B 1 33 ? -3.539 4.531 9.352 1 98.75 33 ARG B N 1
ATOM 1118 C CA . ARG B 1 33 ? -2.6 5.117 10.305 1 98.75 33 ARG B CA 1
ATOM 1119 C C . ARG B 1 33 ? -1.776 6.223 9.648 1 98.75 33 ARG B C 1
ATOM 1121 O O . ARG B 1 33 ? -1.555 7.277 10.25 1 98.75 33 ARG B O 1
ATOM 1128 N N . ARG B 1 34 ? -1.358 6.02 8.453 1 98.81 34 ARG B N 1
ATOM 1129 C CA . ARG B 1 34 ? -0.577 7.016 7.73 1 98.81 34 ARG B CA 1
ATOM 1130 C C . ARG B 1 34 ? -1.371 8.305 7.543 1 98.81 34 ARG B C 1
ATOM 1132 O O . ARG B 1 34 ? -0.818 9.398 7.641 1 98.81 34 ARG B O 1
ATOM 1139 N N . LEU B 1 35 ? -2.619 8.109 7.258 1 98.62 35 LEU B N 1
ATOM 1140 C CA . LEU B 1 35 ? -3.494 9.266 7.078 1 98.62 35 LEU B CA 1
ATOM 1141 C C . LEU B 1 35 ? -3.557 10.102 8.352 1 98.62 35 LEU B C 1
ATOM 1143 O O . LEU B 1 35 ? -3.596 11.328 8.289 1 98.62 35 LEU B O 1
ATOM 1147 N N . THR B 1 36 ? -3.533 9.438 9.516 1 98.56 36 THR B N 1
ATOM 1148 C CA . THR B 1 36 ? -3.57 10.18 10.766 1 98.56 36 THR B CA 1
ATOM 1149 C C . THR B 1 36 ? -2.32 11.039 10.922 1 98.56 36 THR B C 1
ATOM 1151 O O . THR B 1 36 ? -2.395 12.172 11.414 1 98.56 36 THR B O 1
ATOM 1154 N N . TYR B 1 37 ? -1.153 10.539 10.508 1 98.75 37 TYR B N 1
ATOM 1155 C CA . TYR B 1 37 ? 0.074 11.328 10.523 1 98.75 37 TYR B CA 1
ATOM 1156 C C . TYR B 1 37 ? -0.013 12.492 9.555 1 98.75 37 TYR B C 1
ATOM 1158 O O . TYR B 1 37 ? 0.385 13.617 9.883 1 98.75 37 TYR B O 1
ATOM 1166 N N . VAL B 1 38 ? -0.511 12.219 8.367 1 98.56 38 VAL B N 1
ATOM 1167 C CA . VAL B 1 38 ? -0.62 13.234 7.328 1 98.56 38 VAL B CA 1
ATOM 1168 C C . VAL B 1 38 ? -1.517 14.375 7.812 1 98.56 38 VAL B C 1
ATOM 1170 O O . VAL B 1 38 ? -1.171 15.547 7.668 1 98.56 38 VAL B O 1
ATOM 1173 N N . LYS B 1 39 ? -2.609 14.016 8.383 1 97.81 39 LYS B N 1
ATOM 1174 C CA . LYS B 1 39 ? -3.51 15.039 8.914 1 97.81 39 LYS B CA 1
ATOM 1175 C C . LYS B 1 39 ? -2.857 15.805 10.055 1 97.81 39 LYS B C 1
ATOM 1177 O O . LYS B 1 39 ? -2.98 17.031 10.141 1 97.81 39 LYS B O 1
ATOM 1182 N N . ALA B 1 40 ? -2.158 15.125 10.93 1 98.06 40 ALA B N 1
ATOM 1183 C CA . ALA B 1 40 ? -1.476 15.766 12.055 1 98.06 40 ALA B CA 1
ATOM 1184 C C . ALA B 1 40 ? -0.391 16.719 11.562 1 98.06 40 ALA B C 1
ATOM 1186 O O . ALA B 1 40 ? -0.085 17.719 12.227 1 98.06 40 ALA B O 1
ATOM 1187 N N . ALA B 1 41 ? 0.196 16.484 10.406 1 98.25 41 ALA B N 1
ATOM 1188 C CA . ALA B 1 41 ? 1.261 17.312 9.844 1 98.25 41 ALA B CA 1
ATOM 1189 C C . ALA B 1 41 ? 0.775 18.734 9.594 1 98.25 41 ALA B C 1
ATOM 1191 O O . ALA B 1 41 ? 1.574 19.688 9.57 1 98.25 41 ALA B O 1
ATOM 1192 N N . THR B 1 42 ? -0.553 18.891 9.367 1 96.19 42 THR B N 1
ATOM 1193 C CA . THR B 1 42 ? -1.113 20.203 9.094 1 96.19 42 THR B CA 1
ATOM 1194 C C . THR B 1 42 ? -0.82 21.156 10.25 1 96.19 42 THR B C 1
ATOM 1196 O O . THR B 1 42 ? -0.725 22.375 10.047 1 96.19 42 THR B O 1
ATOM 1199 N N . ARG B 1 43 ? -0.685 20.672 11.414 1 94.88 43 ARG B N 1
ATOM 1200 C CA . ARG B 1 43 ? -0.393 21.453 12.602 1 94.88 43 ARG B CA 1
ATOM 1201 C C . ARG B 1 43 ? 0.929 22.203 12.453 1 94.88 43 ARG B C 1
ATOM 1203 O O . ARG B 1 43 ? 1.163 23.203 13.133 1 94.88 43 ARG B O 1
ATOM 1210 N N . PHE B 1 44 ? 1.699 21.734 11.641 1 96.38 44 PHE B N 1
ATOM 1211 C CA . PHE B 1 44 ? 3.049 22.266 11.531 1 96.38 44 PHE B CA 1
ATOM 1212 C C . PHE B 1 44 ? 3.23 23.016 10.211 1 96.38 44 PHE B C 1
ATOM 1214 O O . PHE B 1 44 ? 4.359 23.297 9.805 1 96.38 44 PHE B O 1
ATOM 1221 N N . LYS B 1 45 ? 2.074 23.188 9.492 1 94.75 45 LYS B N 1
ATOM 1222 C CA . LYS B 1 45 ? 2.102 23.906 8.227 1 94.75 45 LYS B CA 1
ATOM 1223 C C . LYS B 1 45 ? 1.491 25.297 8.367 1 94.75 45 LYS B C 1
ATOM 1225 O O . LYS B 1 45 ? 0.305 25.422 8.672 1 94.75 45 LYS B O 1
ATOM 1230 N N . ALA B 1 46 ? 2.221 26.312 8.055 1 90.62 46 ALA B N 1
ATOM 1231 C CA . ALA B 1 46 ? 1.783 27.703 8.234 1 90.62 46 ALA B CA 1
ATOM 1232 C C . ALA B 1 46 ? 0.76 28.094 7.172 1 90.62 46 ALA B C 1
ATOM 1234 O O . ALA B 1 46 ? -0.026 29.031 7.375 1 90.62 46 ALA B O 1
ATOM 1235 N N . SER B 1 47 ? 0.802 27.438 6.008 1 93.69 47 SER B N 1
ATOM 1236 C CA . SER B 1 47 ? -0.081 27.734 4.883 1 93.69 47 SER B CA 1
ATOM 1237 C C . SER B 1 47 ? -0.284 26.484 4.012 1 93.69 47 SER B C 1
ATOM 1239 O O . SER B 1 47 ? 0.437 25.5 4.152 1 93.69 47 SER B O 1
ATOM 1241 N N . GLN B 1 48 ? -1.262 26.562 3.174 1 94.56 48 GLN B N 1
ATOM 1242 C CA . GLN B 1 48 ? -1.514 25.5 2.207 1 94.56 48 GLN B CA 1
ATOM 1243 C C . GLN B 1 48 ? -0.303 25.281 1.306 1 94.56 48 GLN B C 1
ATOM 1245 O O . GLN B 1 48 ? 0.009 24.141 0.944 1 94.56 48 GLN B O 1
ATOM 1250 N N . GLN B 1 49 ? 0.4 26.375 0.982 1 94.31 49 GLN B N 1
ATOM 1251 C CA . GLN B 1 49 ? 1.538 26.328 0.069 1 94.31 49 GLN B CA 1
ATOM 1252 C C . GLN B 1 49 ? 2.711 25.578 0.688 1 94.31 49 GLN B C 1
ATOM 1254 O O . GLN B 1 49 ? 3.607 25.125 -0.026 1 94.31 49 GLN B O 1
ATOM 1259 N N . ALA B 1 50 ? 2.715 25.438 1.982 1 95.06 50 ALA B N 1
ATOM 1260 C CA . ALA B 1 50 ? 3.803 24.766 2.689 1 95.06 50 ALA B CA 1
ATOM 1261 C C . ALA B 1 50 ? 3.594 23.25 2.721 1 95.06 50 ALA B C 1
ATOM 1263 O O . ALA B 1 50 ? 4.469 22.516 3.16 1 95.06 50 ALA B O 1
ATOM 1264 N N . ILE B 1 51 ? 2.484 22.797 2.195 1 96.88 51 ILE B N 1
ATOM 1265 C CA . ILE B 1 51 ? 2.115 21.391 2.328 1 96.88 51 ILE B CA 1
ATOM 1266 C C . ILE B 1 51 ? 2.908 20.547 1.329 1 96.88 51 ILE B C 1
ATOM 1268 O O . ILE B 1 51 ? 3.562 19.578 1.708 1 96.88 51 ILE B O 1
ATOM 1272 N N . PRO B 1 52 ? 2.871 21.109 0.04 1 95.56 52 PRO B N 1
ATOM 1273 C CA . PRO B 1 52 ? 3.746 20.328 -0.838 1 95.56 52 PRO B CA 1
ATOM 1274 C C . PRO B 1 52 ? 5.219 20.438 -0.451 1 95.56 52 PRO B C 1
ATOM 1276 O O . PRO B 1 52 ? 5.73 21.547 -0.252 1 95.56 52 PRO B O 1
ATOM 1279 N N . ALA B 1 53 ? 5.988 19.641 -0.209 1 96.25 53 ALA B N 1
ATOM 1280 C CA . ALA B 1 53 ? 7.387 19.531 0.201 1 96.25 53 ALA B CA 1
ATOM 1281 C C . ALA B 1 53 ? 8.195 18.734 -0.813 1 96.25 53 ALA B C 1
ATOM 1283 O O . ALA B 1 53 ? 8.602 17.594 -0.538 1 96.25 53 ALA B O 1
ATOM 1284 N N . PRO B 1 54 ? 8.531 19.344 -1.897 1 97.62 54 PRO B N 1
ATOM 1285 C CA . PRO B 1 54 ? 9.148 18.594 -2.996 1 97.62 54 PRO B CA 1
ATOM 1286 C C . PRO B 1 54 ? 10.461 17.938 -2.594 1 97.62 54 PRO B C 1
ATOM 1288 O O . PRO B 1 54 ? 10.781 16.844 -3.072 1 97.62 54 PRO B O 1
ATOM 1291 N N . ASP B 1 55 ? 11.211 18.578 -1.756 1 97.81 55 ASP B N 1
ATOM 1292 C CA . ASP B 1 55 ? 12.469 17.984 -1.308 1 97.81 55 ASP B CA 1
ATOM 1293 C C . ASP B 1 55 ? 12.211 16.734 -0.464 1 97.81 55 ASP B C 1
ATOM 1295 O O . ASP B 1 55 ? 12.938 15.75 -0.579 1 97.81 55 ASP B O 1
ATOM 1299 N N . ARG B 1 56 ? 11.195 16.812 0.362 1 98.25 56 ARG B N 1
ATOM 1300 C CA . ARG B 1 56 ? 10.828 15.641 1.161 1 98.25 56 ARG B CA 1
ATOM 1301 C C . ARG B 1 56 ? 10.344 14.5 0.274 1 98.25 56 ARG B C 1
ATOM 1303 O O . ARG B 1 56 ? 10.695 13.344 0.495 1 98.25 56 ARG B O 1
ATOM 1310 N N . VAL B 1 57 ? 9.57 14.805 -0.73 1 98.62 57 VAL B N 1
ATOM 1311 C CA . VAL B 1 57 ? 9.055 13.797 -1.648 1 98.62 57 VAL B CA 1
ATOM 1312 C C . VAL B 1 57 ? 10.211 13.109 -2.365 1 98.62 57 VAL B C 1
ATOM 1314 O O . VAL B 1 57 ? 10.266 11.883 -2.449 1 98.62 57 VAL B O 1
ATOM 1317 N N . ARG B 1 58 ? 11.141 13.938 -2.789 1 98.44 58 ARG B N 1
ATOM 1318 C CA . ARG B 1 58 ? 12.312 13.383 -3.463 1 98.44 58 ARG B CA 1
ATOM 1319 C C . ARG B 1 58 ? 13.07 12.438 -2.545 1 98.44 58 ARG B C 1
ATOM 1321 O O . ARG B 1 58 ? 13.461 11.336 -2.955 1 98.44 58 ARG B O 1
ATOM 1328 N N . ALA B 1 59 ? 13.328 12.836 -1.369 1 98.56 59 ALA B N 1
ATOM 1329 C CA . ALA B 1 59 ? 14.039 12.016 -0.39 1 98.56 59 ALA B CA 1
ATOM 1330 C C . ALA B 1 59 ? 13.281 10.727 -0.102 1 98.56 59 ALA B C 1
ATOM 1332 O O . ALA B 1 59 ? 13.891 9.656 0.011 1 98.56 59 ALA B O 1
ATOM 1333 N N . MET B 1 60 ? 11.992 10.836 0.048 1 98.81 60 MET B N 1
ATOM 1334 C CA . MET B 1 60 ? 11.164 9.656 0.273 1 98.81 60 MET B CA 1
ATOM 1335 C C . MET B 1 60 ? 11.32 8.648 -0.864 1 98.81 60 MET B C 1
ATOM 1337 O O . MET B 1 60 ? 11.539 7.461 -0.622 1 98.81 60 MET B O 1
ATOM 1341 N N . LEU B 1 61 ? 11.164 9.18 -2.049 1 98.81 61 LEU B N 1
ATOM 1342 C CA . LEU B 1 61 ? 11.188 8.273 -3.195 1 98.81 61 LEU B CA 1
ATOM 1343 C C . LEU B 1 61 ? 12.547 7.598 -3.324 1 98.81 61 LEU B C 1
ATOM 1345 O O . LEU B 1 61 ? 12.625 6.41 -3.646 1 98.81 61 LEU B O 1
ATOM 1349 N N . GLU B 1 62 ? 13.633 8.297 -3.051 1 98.69 62 GLU B N 1
ATOM 1350 C CA . GLU B 1 62 ? 14.969 7.707 -3.062 1 98.69 62 GLU B CA 1
ATOM 1351 C C . GLU B 1 62 ? 15.086 6.578 -2.041 1 98.69 62 GLU B C 1
ATOM 1353 O O . GLU B 1 62 ? 15.594 5.5 -2.352 1 98.69 62 GLU B O 1
ATOM 1358 N N . GLU B 1 63 ? 14.625 6.816 -0.896 1 98.75 63 GLU B N 1
ATOM 1359 C CA . GLU B 1 63 ? 14.68 5.812 0.164 1 98.75 63 GLU B CA 1
ATOM 1360 C C . GLU B 1 63 ? 13.805 4.609 -0.169 1 98.75 63 GLU B C 1
ATOM 1362 O O . GLU B 1 63 ? 14.211 3.463 0.042 1 98.75 63 GLU B O 1
ATOM 1367 N N . ARG B 1 64 ? 12.633 4.859 -0.638 1 98.75 64 ARG B N 1
ATOM 1368 C CA . ARG B 1 64 ? 11.703 3.783 -0.958 1 98.75 64 ARG B CA 1
ATOM 1369 C C . ARG B 1 64 ? 12.234 2.93 -2.105 1 98.75 64 ARG B C 1
ATOM 1371 O O . ARG B 1 64 ? 11.992 1.721 -2.148 1 98.75 64 ARG B O 1
ATOM 1378 N N . ARG B 1 65 ? 12.93 3.59 -3.016 1 98.75 65 ARG B N 1
ATOM 1379 C CA . ARG B 1 65 ? 13.602 2.826 -4.062 1 98.75 65 ARG B CA 1
ATOM 1380 C C . ARG B 1 65 ? 14.617 1.858 -3.463 1 98.75 65 ARG B C 1
ATOM 1382 O O . ARG B 1 65 ? 14.695 0.699 -3.875 1 98.75 65 ARG B O 1
ATOM 1389 N N . GLN B 1 66 ? 15.391 2.312 -2.537 1 98.81 66 GLN B N 1
ATOM 1390 C CA . GLN B 1 66 ? 16.391 1.476 -1.884 1 98.81 66 GLN B CA 1
ATOM 1391 C C . GLN B 1 66 ? 15.727 0.328 -1.122 1 98.81 66 GLN B C 1
ATOM 1393 O O . GLN B 1 66 ? 16.203 -0.811 -1.18 1 98.81 66 GLN B O 1
ATOM 1398 N N . TRP B 1 67 ? 14.664 0.632 -0.38 1 98.81 67 TRP B N 1
ATOM 1399 C CA . TRP B 1 67 ? 13.945 -0.41 0.344 1 98.81 67 TRP B CA 1
ATOM 1400 C C . TRP B 1 67 ? 13.414 -1.469 -0.615 1 98.81 67 TRP B C 1
ATOM 1402 O O . TRP B 1 67 ? 13.461 -2.666 -0.318 1 98.81 67 TRP B O 1
ATOM 1412 N N . ALA B 1 68 ? 12.82 -0.937 -1.74 1 98.69 68 ALA B N 1
ATOM 1413 C CA . ALA B 1 68 ? 12.305 -1.858 -2.748 1 98.69 68 ALA B CA 1
ATOM 1414 C C . ALA B 1 68 ? 13.398 -2.801 -3.244 1 98.69 68 ALA B C 1
ATOM 1416 O O . ALA B 1 68 ? 13.188 -4.016 -3.332 1 98.69 68 ALA B O 1
ATOM 1417 N N . ASN B 1 69 ? 14.539 -2.244 -3.578 1 98.69 69 ASN B N 1
ATOM 1418 C CA . ASN B 1 69 ? 15.68 -3.039 -4.027 1 98.69 69 ASN B CA 1
ATOM 1419 C C . ASN B 1 69 ? 16.062 -4.09 -2.992 1 98.69 69 ASN B C 1
ATOM 1421 O O . ASN B 1 69 ? 16.219 -5.27 -3.322 1 98.69 69 ASN B O 1
ATOM 1425 N N . ASP B 1 70 ? 16.188 -3.701 -1.796 1 98.69 70 ASP B N 1
ATOM 1426 C CA . ASP B 1 70 ? 16.594 -4.582 -0.705 1 98.69 70 ASP B CA 1
ATOM 1427 C C . ASP B 1 70 ? 15.578 -5.699 -0.494 1 98.69 70 ASP B C 1
ATOM 1429 O O . ASP B 1 70 ? 15.938 -6.809 -0.098 1 98.69 70 ASP B O 1
ATOM 1433 N N . ALA B 1 71 ? 14.32 -5.43 -0.799 1 98.5 71 ALA B N 1
ATOM 1434 C CA . ALA B 1 71 ? 13.234 -6.379 -0.559 1 98.5 71 ALA B CA 1
ATOM 1435 C C . ALA B 1 71 ? 13 -7.266 -1.777 1 98.5 71 ALA B C 1
ATOM 1437 O O . ALA B 1 71 ? 12.141 -8.148 -1.755 1 98.5 71 ALA B O 1
ATOM 1438 N N . GLY B 1 72 ? 13.727 -6.957 -2.891 1 97.62 72 GLY B N 1
ATOM 1439 C CA . GLY B 1 72 ? 13.578 -7.766 -4.094 1 97.62 72 GLY B CA 1
ATOM 1440 C C . GLY B 1 72 ? 12.367 -7.391 -4.918 1 97.62 72 GLY B C 1
ATOM 1441 O O . GLY B 1 72 ? 11.852 -8.211 -5.68 1 97.62 72 GLY B O 1
ATOM 1442 N N . LEU B 1 73 ? 11.867 -6.242 -4.738 1 98.5 73 LEU B N 1
ATOM 1443 C CA . LEU B 1 73 ? 10.758 -5.727 -5.527 1 98.5 73 LEU B CA 1
ATOM 1444 C C . LEU B 1 73 ? 11.266 -4.992 -6.766 1 98.5 73 LEU B C 1
ATOM 1446 O O . LEU B 1 73 ? 12.391 -4.48 -6.77 1 98.5 73 LEU B O 1
ATOM 1450 N N . PRO B 1 74 ? 10.477 -4.934 -7.84 1 97.88 74 PRO B N 1
ATOM 1451 C CA . PRO B 1 74 ? 10.859 -4.07 -8.961 1 97.88 74 PRO B CA 1
ATOM 1452 C C . PRO B 1 74 ? 10.953 -2.6 -8.562 1 97.88 74 PRO B C 1
ATOM 1454 O O . PRO B 1 74 ? 9.945 -1.978 -8.227 1 97.88 74 PRO B O 1
ATOM 1457 N N . VAL B 1 75 ? 12.07 -2.068 -8.656 1 98.44 75 VAL B N 1
ATOM 1458 C CA . VAL B 1 75 ? 12.398 -0.781 -8.055 1 98.44 75 VAL B CA 1
ATOM 1459 C C . VAL B 1 75 ? 11.609 0.329 -8.742 1 98.44 75 VAL B C 1
ATOM 1461 O O . VAL B 1 75 ? 10.953 1.136 -8.078 1 98.44 75 VAL B O 1
ATOM 1464 N N . ASP B 1 76 ? 11.609 0.333 -10.109 1 98.31 76 ASP B N 1
ATOM 1465 C CA . ASP B 1 76 ? 10.961 1.414 -10.844 1 98.31 76 ASP B CA 1
ATOM 1466 C C . ASP B 1 76 ? 9.453 1.404 -10.617 1 98.31 76 ASP B C 1
ATOM 1468 O O . ASP B 1 76 ? 8.844 2.453 -10.391 1 98.31 76 ASP B O 1
ATOM 1472 N N . GLU B 1 77 ? 8.875 0.248 -10.617 1 97.88 77 GLU B N 1
ATOM 1473 C CA . GLU B 1 77 ? 7.434 0.131 -10.406 1 97.88 77 GLU B CA 1
ATOM 1474 C C . GLU B 1 77 ? 7.055 0.476 -8.969 1 97.88 77 GLU B C 1
ATOM 1476 O O . GLU B 1 77 ? 5.996 1.06 -8.727 1 97.88 77 GLU B O 1
ATOM 1481 N N . THR B 1 78 ? 7.91 0.075 -8.039 1 98.19 78 THR B N 1
ATOM 1482 C CA . THR B 1 78 ? 7.66 0.406 -6.637 1 98.19 78 THR B CA 1
ATOM 1483 C C . THR B 1 78 ? 7.75 1.913 -6.414 1 98.19 78 THR B C 1
ATOM 1485 O O . THR B 1 78 ? 6.949 2.484 -5.672 1 98.19 78 THR B O 1
ATOM 1488 N N . GLU B 1 79 ? 8.672 2.541 -7.066 1 98.31 79 GLU B N 1
ATOM 1489 C CA . GLU B 1 79 ? 8.758 3.998 -7 1 98.31 79 GLU B CA 1
ATOM 1490 C C . GLU B 1 79 ? 7.477 4.645 -7.52 1 98.31 79 GLU B C 1
ATOM 1492 O O . GLU B 1 79 ? 6.953 5.574 -6.902 1 98.31 79 GLU B O 1
ATOM 1497 N N . ASP B 1 80 ? 7.023 4.199 -8.672 1 97.62 80 ASP B N 1
ATOM 1498 C CA . ASP B 1 80 ? 5.797 4.742 -9.25 1 97.62 80 ASP B CA 1
ATOM 1499 C C . ASP B 1 80 ? 4.617 4.57 -8.297 1 97.62 80 ASP B C 1
ATOM 1501 O O . ASP B 1 80 ? 3.791 5.477 -8.156 1 97.62 80 ASP B O 1
ATOM 1505 N N . PHE B 1 81 ? 4.594 3.438 -7.641 1 97.81 81 PHE B N 1
ATOM 1506 C CA . PHE B 1 81 ? 3.578 3.146 -6.637 1 97.81 81 PHE B CA 1
ATOM 1507 C C . PHE B 1 81 ? 3.604 4.184 -5.523 1 97.81 81 PHE B C 1
ATOM 1509 O O . PHE B 1 81 ? 2.57 4.766 -5.188 1 97.81 81 PHE B O 1
ATOM 1516 N N . PHE B 1 82 ? 4.734 4.473 -4.988 1 98.62 82 PHE B N 1
ATOM 1517 C CA . PHE B 1 82 ? 4.836 5.414 -3.881 1 98.62 82 PHE B CA 1
ATOM 1518 C C . PHE B 1 82 ? 4.613 6.844 -4.359 1 98.62 82 PHE B C 1
ATOM 1520 O O . PHE B 1 82 ? 4.066 7.672 -3.631 1 98.62 82 PHE B O 1
ATOM 1527 N N . LYS B 1 83 ? 5.074 7.129 -5.566 1 98.31 83 LYS B N 1
ATOM 1528 C CA . LYS B 1 83 ? 4.82 8.453 -6.125 1 98.31 83 LYS B CA 1
ATOM 1529 C C . LYS B 1 83 ? 3.328 8.773 -6.129 1 98.31 83 LYS B C 1
ATOM 1531 O O . LYS B 1 83 ? 2.914 9.836 -5.66 1 98.31 83 LYS B O 1
ATOM 1536 N N . ASP B 1 84 ? 2.547 7.84 -6.633 1 97.69 84 ASP B N 1
ATOM 1537 C CA . ASP B 1 84 ? 1.097 8.016 -6.664 1 97.69 84 ASP B CA 1
ATOM 1538 C C . ASP B 1 84 ? 0.522 8.102 -5.25 1 97.69 84 ASP B C 1
ATOM 1540 O O . ASP B 1 84 ? -0.33 8.945 -4.973 1 97.69 84 ASP B O 1
ATOM 1544 N N . LEU B 1 85 ? 1.002 7.293 -4.379 1 98.25 85 LEU B N 1
ATOM 1545 C CA . LEU B 1 85 ? 0.512 7.23 -3.006 1 98.25 85 LEU B CA 1
ATOM 1546 C C . LEU B 1 85 ? 0.815 8.523 -2.26 1 98.25 85 LEU B C 1
ATOM 1548 O O . LEU B 1 85 ? -0.057 9.078 -1.583 1 98.25 85 LEU B O 1
ATOM 1552 N N . ILE B 1 86 ? 2.053 8.984 -2.367 1 98.62 86 ILE B N 1
ATOM 1553 C CA . ILE B 1 86 ? 2.479 10.211 -1.696 1 98.62 86 ILE B CA 1
ATOM 1554 C C . ILE B 1 86 ? 1.641 11.391 -2.186 1 98.62 86 ILE B C 1
ATOM 1556 O O . ILE B 1 86 ? 1.168 12.195 -1.386 1 98.62 86 ILE B O 1
ATOM 1560 N N . HIS B 1 87 ? 1.382 11.406 -3.5 1 98 87 HIS B N 1
ATOM 1561 C CA . HIS B 1 87 ? 0.575 12.492 -4.051 1 98 87 HIS B CA 1
ATOM 1562 C C . HIS B 1 87 ? -0.859 12.422 -3.535 1 98 87 HIS B C 1
ATOM 1564 O O . HIS B 1 87 ? -1.48 13.461 -3.283 1 98 87 HIS B O 1
ATOM 1570 N N . TRP B 1 88 ? -1.348 11.258 -3.443 1 98.06 88 TRP B N 1
ATOM 1571 C CA . TRP B 1 88 ? -2.68 11.094 -2.873 1 98.06 88 TRP B CA 1
ATOM 1572 C C . TRP B 1 88 ? -2.738 11.648 -1.455 1 98.06 88 TRP B C 1
ATOM 1574 O O . TRP B 1 88 ? -3.662 12.391 -1.108 1 98.06 88 TRP B O 1
ATOM 1584 N N . PHE B 1 89 ? -1.753 11.398 -0.643 1 98.44 89 PHE B N 1
ATOM 1585 C CA . PHE B 1 89 ? -1.74 11.852 0.743 1 98.44 89 PHE B CA 1
ATOM 1586 C C . PHE B 1 89 ? -1.536 13.359 0.815 1 98.44 89 PHE B C 1
ATOM 1588 O O . PHE B 1 89 ? -2.07 14.023 1.708 1 98.44 89 PHE B O 1
ATOM 1595 N N . ILE B 1 90 ? -0.74 13.883 -0.112 1 98.44 90 ILE B N 1
ATOM 1596 C CA . ILE B 1 90 ? -0.58 15.328 -0.17 1 98.44 90 ILE B CA 1
ATOM 1597 C C . ILE B 1 90 ? -1.933 15.992 -0.431 1 98.44 90 ILE B C 1
ATOM 1599 O O . ILE B 1 90 ? -2.291 16.969 0.227 1 98.44 90 ILE B O 1
ATOM 1603 N N . ASN B 1 91 ? -2.711 15.406 -1.304 1 97.69 91 ASN B N 1
ATOM 1604 C CA . ASN B 1 91 ? -4.035 15.945 -1.596 1 97.69 91 ASN B CA 1
ATOM 1605 C C . ASN B 1 91 ? -4.969 15.82 -0.393 1 97.69 91 ASN B C 1
ATOM 1607 O O . ASN B 1 91 ? -5.777 16.719 -0.138 1 97.69 91 ASN B O 1
ATOM 1611 N N . GLN B 1 92 ? -4.871 14.703 0.301 1 97.69 92 GLN B N 1
ATOM 1612 C CA . GLN B 1 92 ? -5.652 14.562 1.525 1 97.69 92 GLN B CA 1
ATOM 1613 C C . GLN B 1 92 ? -5.281 15.633 2.545 1 97.69 92 GLN B C 1
ATOM 1615 O O . GLN B 1 92 ? -6.148 16.172 3.242 1 97.69 92 GLN B O 1
ATOM 1620 N N . GLN B 1 93 ? -3.994 15.906 2.619 1 98.25 93 GLN B N 1
ATOM 1621 C CA . GLN B 1 93 ? -3.525 16.922 3.549 1 98.25 93 GLN B CA 1
ATOM 1622 C C . GLN B 1 93 ? -4.059 18.297 3.17 1 98.25 93 GLN B C 1
ATOM 1624 O O . GLN B 1 93 ? -4.504 19.062 4.035 1 98.25 93 GLN B O 1
ATOM 1629 N N . ILE B 1 94 ? -4.051 18.609 1.89 1 97.19 94 ILE B N 1
ATOM 1630 C CA . ILE B 1 94 ? -4.551 19.891 1.391 1 97.19 94 ILE B CA 1
ATOM 1631 C C . ILE B 1 94 ? -6.039 20.016 1.71 1 97.19 94 ILE B C 1
ATOM 1633 O O . ILE B 1 94 ? -6.48 21.047 2.229 1 97.19 94 ILE B O 1
ATOM 1637 N N . THR B 1 95 ? -6.766 18.969 1.425 1 96.56 95 THR B N 1
ATOM 1638 C CA . THR B 1 95 ? -8.203 18.953 1.692 1 96.56 95 THR B CA 1
ATOM 1639 C C . THR B 1 95 ? -8.477 19.172 3.178 1 96.56 95 THR B C 1
ATOM 1641 O O . THR B 1 95 ? -9.352 19.969 3.547 1 96.56 95 THR B O 1
ATOM 1644 N N . HIS B 1 96 ? -7.734 18.469 3.99 1 97.06 96 HIS B N 1
ATOM 1645 C CA . HIS B 1 96 ? -7.891 18.578 5.438 1 97.06 96 HIS B CA 1
ATOM 1646 C C . HIS B 1 96 ? -7.555 19.984 5.922 1 97.06 96 HIS B C 1
ATOM 1648 O O . HIS B 1 96 ? -8.281 20.547 6.742 1 97.06 96 HIS B O 1
ATOM 1654 N N . TRP B 1 97 ? -6.445 20.5 5.441 1 96.31 97 TRP B N 1
ATOM 1655 C CA . TRP B 1 97 ? -6.031 21.844 5.797 1 96.31 97 TRP B CA 1
ATOM 1656 C C . TRP B 1 97 ? -7.117 22.859 5.453 1 96.31 97 TRP B C 1
ATOM 1658 O O . TRP B 1 97 ? -7.438 23.734 6.262 1 96.31 97 TRP B O 1
ATOM 1668 N N . ARG B 1 98 ? -7.699 22.75 4.277 1 95.62 98 ARG B N 1
ATOM 1669 C CA . ARG B 1 98 ? -8.742 23.656 3.83 1 95.62 98 ARG B CA 1
ATOM 1670 C C . ARG B 1 98 ? -9.977 23.562 4.727 1 95.62 98 ARG B C 1
ATOM 1672 O O . ARG B 1 98 ? -10.617 24.578 5.016 1 95.62 98 ARG B O 1
ATOM 1679 N N . ALA B 1 99 ? -10.266 22.375 5.102 1 95.62 99 ALA B N 1
ATOM 1680 C CA . ALA B 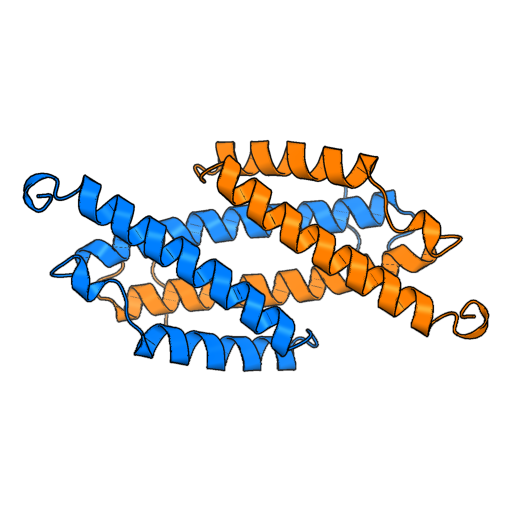1 99 ? -11.414 22.172 5.98 1 95.62 99 ALA B CA 1
ATOM 1681 C C . ALA B 1 99 ? -11.203 22.859 7.324 1 95.62 99 ALA B C 1
ATOM 1683 O O . ALA B 1 99 ? -12.156 23.344 7.938 1 95.62 99 ALA B O 1
ATOM 1684 N N . LEU B 1 100 ? -9.977 22.938 7.781 1 94.94 100 LEU B N 1
ATOM 1685 C CA . LEU B 1 100 ? -9.648 23.547 9.07 1 94.94 100 LEU B CA 1
ATOM 1686 C C . LEU B 1 100 ? -9.539 25.062 8.953 1 94.94 100 LEU B C 1
ATOM 1688 O O . LEU B 1 100 ? -9.578 25.766 9.969 1 94.94 100 LEU B O 1
ATOM 1692 N N . HIS B 1 101 ? -9.383 25.469 7.699 1 93.19 101 HIS B N 1
ATOM 1693 C CA . HIS B 1 101 ? -9.188 26.891 7.465 1 93.19 101 HIS B CA 1
ATOM 1694 C C . HIS B 1 101 ? -10.148 27.406 6.402 1 93.19 101 HIS B C 1
ATOM 1696 O O . HIS B 1 101 ? -9.719 27.938 5.371 1 93.19 101 HIS B O 1
ATOM 1702 N N . PRO B 1 102 ? -11.375 27.328 6.578 1 89.25 102 PRO B N 1
ATOM 1703 C CA . PRO B 1 102 ? -12.359 27.75 5.578 1 89.25 102 PRO B CA 1
ATOM 1704 C C . PRO B 1 102 ? -12.219 29.219 5.191 1 89.25 102 PRO B C 1
ATOM 1706 O O . PRO B 1 102 ? -12.594 29.609 4.082 1 89.25 102 PRO B O 1
ATOM 1709 N N . GLU B 1 103 ? -11.688 30.016 6.078 1 87 103 GLU B N 1
ATOM 1710 C CA . GLU B 1 103 ? -11.531 31.453 5.84 1 87 103 GLU B CA 1
ATOM 1711 C C . GLU B 1 103 ? -10.422 31.719 4.832 1 87 103 GLU B C 1
ATOM 1713 O O . GLU B 1 103 ? -10.367 32.781 4.227 1 87 103 GLU B O 1
ATOM 1718 N N . ALA B 1 104 ? -9.508 30.844 4.828 1 75.69 104 ALA B N 1
ATOM 1719 C CA . ALA B 1 104 ? -8.352 31.016 3.947 1 75.69 104 ALA B CA 1
ATOM 1720 C C . ALA B 1 104 ? -8.727 30.703 2.498 1 75.69 104 ALA B C 1
ATOM 1722 O O . ALA B 1 104 ? -7.953 30.984 1.58 1 75.69 104 ALA B O 1
ATOM 1723 N N . GLN B 1 105 ? -10 30.188 2.299 1 67.5 105 GLN B N 1
ATOM 1724 C CA . GLN B 1 105 ? -10.406 29.797 0.951 1 67.5 105 GLN B CA 1
ATOM 1725 C C . GLN B 1 105 ? -10.992 30.984 0.189 1 67.5 105 GLN B C 1
ATOM 1727 O O . GLN B 1 105 ? -11.711 31.797 0.762 1 67.5 105 GLN B O 1
ATOM 1732 N N . PRO B 1 106 ? -10.578 31.125 -1.003 1 61.25 106 PRO B N 1
ATOM 1733 C CA . PRO B 1 106 ? -11.164 32.312 -1.646 1 61.25 106 PRO B CA 1
ATOM 1734 C C . PRO B 1 106 ? -12.695 32.312 -1.59 1 61.25 106 PRO B C 1
ATOM 1736 O O . PRO B 1 106 ? -13.312 31.25 -1.482 1 61.25 106 PRO B O 1
#